Protein AF-0000000072273727 (afdb_homodimer)

Radius of gyration: 25.26 Å; Cα contacts (8 Å, |Δi|>4): 424; chains: 2; bounding box: 51×71×56 Å

pLDDT: mean 84.87, std 13.1, range [37.31, 96.56]

Organism: Rhodospirillum rubrum (strain ATCC 11170 / ATH 1.1.1 / DSM 467 / LMG 4362 / NCIMB 8255 / S1) (NCBI:txid269796)

Solvent-accessible surface area (backbone atoms only — not comparable to full-atom values): 18149 Å² total; per-residue (Å²): 133,56,82,86,65,49,55,68,68,58,47,63,46,29,41,56,40,30,44,51,51,47,45,51,54,44,46,54,41,47,52,28,49,72,69,65,44,61,44,49,43,32,49,59,23,41,53,54,51,45,53,54,41,47,54,50,46,50,50,45,47,59,75,42,40,65,62,52,54,55,44,52,74,36,69,63,18,38,50,32,36,51,50,49,49,51,52,50,52,51,43,30,62,71,43,36,43,74,58,64,71,33,44,46,66,65,57,53,51,52,27,48,33,68,19,34,39,51,58,51,19,50,38,52,68,47,54,44,66,58,47,52,51,53,40,45,75,72,63,49,49,69,94,46,82,63,38,23,29,51,57,28,14,68,69,53,73,54,51,35,57,51,50,50,13,54,48,40,41,74,64,45,70,67,127,134,54,81,84,65,50,54,69,66,56,47,62,46,30,40,57,40,31,44,51,51,48,45,50,55,45,46,55,40,48,52,29,49,72,68,65,45,62,44,50,43,32,49,59,22,40,53,54,50,46,53,53,40,48,54,50,47,51,51,44,46,59,75,43,40,66,62,52,53,56,45,52,74,36,67,64,18,38,51,32,36,51,49,48,51,50,51,50,51,51,43,29,63,71,44,35,43,77,59,62,73,35,46,48,67,64,57,53,51,52,26,47,33,68,20,33,38,49,58,50,20,51,38,51,69,48,53,44,66,59,47,54,49,53,40,45,76,72,63,47,47,69,95,47,83,64,38,24,28,50,57,29,13,66,70,53,73,54,52,34,57,51,51,49,12,55,49,41,41,74,66,44,70,69,127

Structure (mmCIF, N/CA/C/O backbone):
data_AF-0000000072273727-model_v1
#
loop_
_entity.id
_entity.type
_entity.pdbx_description
1 polymer 'DUF4405 domain-containing protein'
#
loop_
_atom_site.group_PDB
_atom_site.id
_atom_site.type_symbol
_atom_site.label_atom_id
_atom_site.label_alt_id
_atom_site.label_comp_id
_atom_site.label_asym_id
_atom_site.label_entity_id
_atom_site.label_seq_id
_atom_site.pdbx_PDB_ins_code
_atom_site.Cartn_x
_atom_site.Cartn_y
_atom_site.Cartn_z
_atom_site.occupancy
_atom_site.B_iso_or_equiv
_atom_site.auth_seq_id
_atom_site.auth_comp_id
_atom_site.auth_asym_id
_atom_site.auth_atom_id
_atom_site.pdbx_PDB_model_num
ATOM 1 N N . MET A 1 1 ? -25.516 -20.469 -12.352 1 37.31 1 MET A N 1
ATOM 2 C CA . MET A 1 1 ? -24.375 -21.344 -12.586 1 37.31 1 MET A CA 1
ATOM 3 C C . MET A 1 1 ? -23.141 -20.844 -11.852 1 37.31 1 MET A C 1
ATOM 5 O O . MET A 1 1 ? -22.641 -19.766 -12.141 1 37.31 1 MET A O 1
ATOM 9 N N . THR A 1 2 ? -22.938 -21.297 -10.719 1 46.69 2 THR A N 1
ATOM 10 C CA . THR A 1 2 ? -21.844 -20.859 -9.867 1 46.69 2 THR A CA 1
ATOM 11 C C . THR A 1 2 ? -20.5 -21.406 -10.375 1 46.69 2 THR A C 1
ATOM 13 O O . THR A 1 2 ? -20.484 -22.344 -11.18 1 46.69 2 THR A O 1
ATOM 16 N N . LEU A 1 3 ? -19.5 -20.656 -10.195 1 54.78 3 LEU A N 1
ATOM 17 C CA . LEU A 1 3 ? -18.156 -21.047 -10.609 1 54.78 3 LEU A CA 1
ATOM 18 C C . LEU A 1 3 ? -17.875 -22.5 -10.242 1 54.78 3 LEU A C 1
ATOM 20 O O . LEU A 1 3 ? -17.094 -23.172 -10.922 1 54.78 3 LEU A O 1
ATOM 24 N N . ARG A 1 4 ? -18.5 -23.078 -9.211 1 54.94 4 ARG A N 1
ATOM 25 C CA . ARG A 1 4 ? -18.375 -24.453 -8.727 1 54.94 4 ARG A CA 1
ATOM 26 C C . ARG A 1 4 ? -19 -25.422 -9.719 1 54.94 4 ARG A C 1
ATOM 28 O O . ARG A 1 4 ? -18.734 -26.625 -9.664 1 54.94 4 ARG A O 1
ATOM 35 N N . ASP A 1 5 ? -19.766 -24.828 -10.461 1 57.66 5 ASP A N 1
ATOM 36 C CA . ASP A 1 5 ? -20.484 -25.703 -11.398 1 57.66 5 ASP A CA 1
ATOM 37 C C . ASP A 1 5 ? -19.688 -25.859 -12.695 1 57.66 5 ASP A C 1
ATOM 39 O O . ASP A 1 5 ? -20.078 -26.641 -13.57 1 57.66 5 ASP A O 1
ATOM 43 N N . LEU A 1 6 ? -18.609 -25.109 -12.703 1 61 6 LEU A N 1
ATOM 44 C CA . LEU A 1 6 ? -17.859 -25.266 -13.945 1 61 6 LEU A CA 1
ATOM 45 C C . LEU A 1 6 ? -17.188 -26.641 -14.008 1 61 6 LEU A C 1
ATOM 47 O O . LEU A 1 6 ? -16.688 -27.141 -13 1 61 6 LEU A O 1
ATOM 51 N N . PRO A 1 7 ? -17.391 -27.328 -15.055 1 66.56 7 PRO A N 1
ATOM 52 C CA . PRO A 1 7 ? -16.719 -28.625 -15.219 1 66.56 7 PRO A CA 1
ATOM 53 C C . PRO A 1 7 ? -15.219 -28.531 -14.938 1 66.56 7 PRO A C 1
ATOM 55 O O . PRO A 1 7 ? -14.594 -27.5 -15.219 1 66.56 7 PRO A O 1
ATOM 58 N N . ARG A 1 8 ? -14.656 -29.453 -14.219 1 64.31 8 ARG A N 1
ATOM 59 C CA . ARG A 1 8 ? -13.281 -29.562 -13.742 1 64.31 8 ARG A CA 1
ATOM 60 C C . ARG A 1 8 ? -12.289 -29.172 -14.828 1 64.31 8 ARG A C 1
ATOM 62 O O . ARG A 1 8 ? -11.297 -28.5 -14.555 1 64.31 8 ARG A O 1
ATOM 69 N N . LEU A 1 9 ? -12.656 -29.562 -16.047 1 63 9 LEU A N 1
ATOM 70 C CA . LEU A 1 9 ? -11.75 -29.312 -17.156 1 63 9 LEU A CA 1
ATOM 71 C C . LEU A 1 9 ? -11.672 -27.812 -17.453 1 63 9 LEU A C 1
ATOM 73 O O . LEU A 1 9 ? -10.594 -27.281 -17.734 1 63 9 LEU A O 1
ATOM 77 N N . VAL A 1 10 ? -12.789 -27.188 -17.359 1 62.78 10 VAL A N 1
ATOM 78 C CA . VAL A 1 10 ? -12.859 -25.75 -17.641 1 62.78 10 VAL A CA 1
ATOM 79 C C . VAL A 1 10 ? -12.117 -24.984 -16.547 1 62.78 10 VAL A C 1
ATOM 81 O O . VAL A 1 10 ? -11.383 -24.031 -16.844 1 62.78 10 VAL A O 1
ATOM 84 N N . ARG A 1 11 ? -12.172 -25.547 -15.484 1 67.19 11 ARG A N 1
ATOM 85 C CA . ARG A 1 11 ? -11.539 -24.875 -14.359 1 67.19 11 ARG A CA 1
ATOM 86 C C . ARG A 1 11 ? -10.016 -24.938 -14.469 1 67.19 11 ARG A C 1
ATOM 88 O O . ARG A 1 11 ? -9.336 -23.922 -14.336 1 67.19 11 ARG A O 1
ATOM 95 N N . ARG A 1 12 ? -9.547 -26.047 -14.805 1 68.75 12 ARG A N 1
ATOM 96 C CA . ARG A 1 12 ? -8.109 -26.25 -14.906 1 68.75 12 ARG A CA 1
ATOM 97 C C . ARG A 1 12 ? -7.523 -25.453 -16.062 1 68.75 12 ARG A C 1
ATOM 99 O O . ARG A 1 12 ? -6.438 -24.875 -15.938 1 68.75 12 ARG A O 1
ATOM 106 N N . ASP A 1 13 ? -8.398 -25.312 -16.984 1 77.38 13 ASP A N 1
ATOM 107 C CA . ASP A 1 13 ? -7.914 -24.656 -18.203 1 77.38 13 ASP A CA 1
ATOM 108 C C . ASP A 1 13 ? -7.914 -23.141 -18.047 1 77.38 13 ASP A C 1
ATOM 110 O O . ASP A 1 13 ? -7.082 -22.453 -18.641 1 77.38 13 ASP A O 1
ATOM 114 N N . LEU A 1 14 ? -8.781 -22.703 -17.156 1 82.31 14 LEU A N 1
ATOM 115 C CA . LEU A 1 14 ? -8.93 -21.25 -17.062 1 82.31 14 LEU A CA 1
ATOM 116 C C . LEU A 1 14 ? -8.039 -20.688 -15.969 1 82.31 14 LEU A C 1
ATOM 118 O O . LEU A 1 14 ? -7.594 -19.531 -16.062 1 82.31 14 LEU A O 1
ATOM 122 N N . LEU A 1 15 ? -7.691 -21.5 -15.055 1 85.56 15 LEU A N 1
ATOM 123 C CA . LEU A 1 15 ? -7.051 -20.969 -13.859 1 85.56 15 LEU A CA 1
ATOM 124 C C . LEU A 1 15 ? -5.625 -20.531 -14.156 1 85.56 15 LEU A C 1
ATOM 126 O O . LEU A 1 15 ? -5.199 -19.453 -13.711 1 85.56 15 LEU A O 1
ATOM 130 N N . THR A 1 16 ? -5.004 -21.234 -15.023 1 83 16 THR A N 1
ATOM 131 C CA . THR A 1 16 ? -3.594 -20.938 -15.258 1 83 16 THR A CA 1
ATOM 132 C C . THR A 1 16 ? -3.443 -19.609 -16.016 1 83 16 THR A C 1
ATOM 134 O O . THR A 1 16 ? -2.746 -18.703 -15.555 1 83 16 THR A O 1
ATOM 137 N N . PRO A 1 17 ? -4.184 -19.438 -17.109 1 85.19 17 PRO A N 1
ATOM 138 C CA . PRO A 1 17 ? -4.016 -18.172 -17.828 1 85.19 17 PRO A CA 1
ATOM 139 C C . PRO A 1 17 ? -4.578 -16.969 -17.062 1 85.19 17 PRO A C 1
ATOM 141 O O . PRO A 1 17 ? -4.012 -15.875 -17.125 1 85.19 17 PRO A O 1
ATOM 144 N N . VAL A 1 18 ? -5.621 -17.141 -16.375 1 88.38 18 VAL A N 1
ATOM 145 C CA . VAL A 1 18 ? -6.223 -16.062 -15.602 1 88.38 18 VAL A CA 1
ATOM 146 C C . VAL A 1 18 ? -5.301 -15.664 -14.445 1 88.38 18 VAL A C 1
ATOM 148 O O . VAL A 1 18 ? -5.094 -14.477 -14.188 1 88.38 18 VAL A O 1
ATOM 151 N N . THR A 1 19 ? -4.711 -16.672 -13.797 1 91.44 19 THR A N 1
ATOM 152 C CA . THR A 1 19 ? -3.758 -16.406 -12.727 1 91.44 19 THR A CA 1
ATOM 153 C C . THR A 1 19 ? -2.543 -15.648 -13.266 1 91.44 19 THR A C 1
ATOM 155 O O . THR A 1 19 ? -2.07 -14.695 -12.641 1 91.44 19 THR A O 1
ATOM 158 N N . ALA A 1 20 ? -2.139 -16.047 -14.445 1 89.56 20 ALA A N 1
ATOM 159 C CA . ALA A 1 20 ? -0.953 -15.43 -15.031 1 89.56 20 ALA A CA 1
ATOM 160 C C . ALA A 1 20 ? -1.202 -13.961 -15.352 1 89.56 20 ALA A C 1
ATOM 162 O O . ALA A 1 20 ? -0.366 -13.102 -15.062 1 89.56 20 ALA A O 1
ATOM 163 N N . ILE A 1 21 ? -2.324 -13.656 -15.906 1 89.81 21 ILE A N 1
ATOM 164 C CA . ILE A 1 21 ? -2.623 -12.281 -16.281 1 89.81 21 ILE A CA 1
ATOM 165 C C . ILE A 1 21 ? -2.805 -11.43 -15.031 1 89.81 21 ILE A C 1
ATOM 167 O O . ILE A 1 21 ? -2.283 -10.312 -14.953 1 89.81 21 ILE A O 1
ATOM 171 N N . LEU A 1 22 ? -3.549 -11.938 -14.109 1 93.5 22 LEU A N 1
ATOM 172 C CA . LEU A 1 22 ? -3.732 -11.188 -12.867 1 93.5 22 LEU A CA 1
ATOM 173 C C . LEU A 1 22 ? -2.395 -10.953 -12.172 1 93.5 22 LEU A C 1
ATOM 175 O O . LEU A 1 22 ? -2.15 -9.875 -11.641 1 93.5 22 LEU A O 1
ATOM 179 N N . PHE A 1 23 ? -1.578 -11.977 -12.25 1 95.06 23 PHE A N 1
ATOM 180 C CA . PHE A 1 23 ? -0.251 -11.812 -11.672 1 95.06 23 PHE A CA 1
ATOM 181 C C . PHE A 1 23 ? 0.506 -10.688 -12.359 1 95.06 23 PHE A C 1
ATOM 183 O O . PHE A 1 23 ? 1.147 -9.867 -11.703 1 95.06 23 PHE A O 1
ATOM 190 N N . LEU A 1 24 ? 0.476 -10.617 -13.656 1 93.69 24 LEU A N 1
ATOM 191 C CA . LEU A 1 24 ? 1.219 -9.602 -14.406 1 93.69 24 LEU A CA 1
ATOM 192 C C . LEU A 1 24 ? 0.732 -8.203 -14.055 1 93.69 24 LEU A C 1
ATOM 194 O O . LEU A 1 24 ? 1.54 -7.297 -13.836 1 93.69 24 LEU A O 1
ATOM 198 N N . VAL A 1 25 ? -0.517 -8.055 -13.945 1 93.06 25 VAL A N 1
ATOM 199 C CA . VAL A 1 25 ? -1.088 -6.754 -13.617 1 93.06 25 VAL A CA 1
ATOM 200 C C . VAL A 1 25 ? -0.689 -6.355 -12.195 1 93.06 25 VAL A C 1
ATOM 202 O O . VAL A 1 25 ? -0.307 -5.207 -11.953 1 93.06 25 VAL A O 1
ATOM 205 N N . ILE A 1 26 ? -0.757 -7.34 -11.289 1 96.19 26 ILE A N 1
ATOM 206 C CA . ILE A 1 26 ? -0.404 -7.078 -9.898 1 96.19 26 ILE A CA 1
ATOM 207 C C . ILE A 1 26 ? 1.093 -6.793 -9.789 1 96.19 26 ILE A C 1
ATOM 209 O O . ILE A 1 26 ? 1.509 -5.906 -9.039 1 96.19 26 ILE A O 1
ATOM 213 N N . ALA A 1 27 ? 1.877 -7.504 -10.547 1 96.38 27 ALA A N 1
ATOM 214 C CA . ALA A 1 27 ? 3.324 -7.309 -10.531 1 96.38 27 ALA A CA 1
ATOM 215 C C . ALA A 1 27 ? 3.693 -5.918 -11.039 1 96.38 27 ALA A C 1
ATOM 217 O O . ALA A 1 27 ? 4.465 -5.199 -10.398 1 96.38 27 ALA A O 1
ATOM 218 N N . ILE A 1 28 ? 3.135 -5.551 -12.117 1 95.31 28 ILE A N 1
ATOM 219 C CA . ILE A 1 28 ? 3.449 -4.258 -12.719 1 95.31 28 ILE A CA 1
ATOM 220 C C . ILE A 1 28 ? 3.01 -3.133 -11.789 1 95.31 28 ILE A C 1
ATOM 222 O O . ILE A 1 28 ? 3.781 -2.213 -11.508 1 95.31 28 ILE A O 1
ATOM 226 N N . SER A 1 29 ? 1.816 -3.242 -11.266 1 94.69 29 SER A N 1
ATOM 227 C CA . SER A 1 29 ? 1.333 -2.195 -10.367 1 94.69 29 SER A CA 1
ATOM 228 C C . SER A 1 29 ? 2.105 -2.193 -9.055 1 94.69 29 SER A C 1
ATOM 230 O O . SER A 1 29 ? 2.377 -1.132 -8.484 1 94.69 29 SER A O 1
ATOM 232 N N . GLY A 1 30 ? 2.484 -3.369 -8.586 1 94.38 30 GLY A N 1
ATOM 233 C CA . GLY A 1 30 ? 3.307 -3.453 -7.387 1 94.38 30 GLY A CA 1
ATOM 234 C C . GLY A 1 30 ? 4.668 -2.807 -7.551 1 94.38 30 GLY A C 1
ATOM 235 O O . GLY A 1 30 ? 5.16 -2.143 -6.641 1 94.38 30 GLY A O 1
ATOM 236 N N . ILE A 1 31 ? 5.281 -3.02 -8.703 1 95.31 31 ILE A N 1
ATOM 237 C CA . ILE A 1 31 ? 6.57 -2.404 -8.992 1 95.31 31 ILE A CA 1
ATOM 238 C C . ILE A 1 31 ? 6.422 -0.884 -9.031 1 95.31 31 ILE A C 1
ATOM 240 O O . ILE A 1 31 ? 7.25 -0.159 -8.477 1 95.31 31 ILE A O 1
ATOM 244 N N . MET A 1 32 ? 5.379 -0.406 -9.625 1 91.56 32 MET A N 1
ATOM 245 C CA . MET A 1 32 ? 5.109 1.027 -9.68 1 91.56 32 MET A CA 1
ATOM 246 C C . MET A 1 32 ? 4.938 1.608 -8.281 1 91.56 32 MET A C 1
ATOM 248 O O . MET A 1 32 ? 5.473 2.676 -7.98 1 91.56 32 MET A O 1
ATOM 252 N N . LEU A 1 33 ? 4.23 0.91 -7.402 1 90.06 33 LEU A N 1
ATOM 253 C CA . LEU A 1 33 ? 3.986 1.388 -6.043 1 90.06 33 LEU A CA 1
ATOM 254 C C . LEU A 1 33 ? 5.262 1.333 -5.211 1 90.06 33 LEU A C 1
ATOM 256 O O . LEU A 1 33 ? 5.508 2.217 -4.387 1 90.06 33 LEU A O 1
ATOM 260 N N . PHE A 1 34 ? 5.98 0.274 -5.465 1 91.81 34 PHE A N 1
ATOM 261 C CA . PHE A 1 34 ? 7.234 0.124 -4.738 1 91.81 34 PHE A CA 1
ATOM 262 C C . PHE A 1 34 ? 8.156 1.312 -4.992 1 91.81 34 PHE A C 1
ATOM 264 O O . PHE A 1 34 ? 8.828 1.794 -4.078 1 91.81 34 PHE A O 1
ATOM 271 N N . TRP A 1 35 ? 8.102 1.757 -6.207 1 90.5 35 TRP A N 1
ATOM 272 C CA . TRP A 1 35 ? 8.938 2.889 -6.586 1 90.5 35 TRP A CA 1
ATOM 273 C C . TRP A 1 35 ? 8.156 4.195 -6.504 1 90.5 35 TRP A C 1
ATOM 275 O O . TRP A 1 35 ? 8.633 5.238 -6.961 1 90.5 35 TRP A O 1
ATOM 285 N N . HIS A 1 36 ? 6.984 4.227 -6.031 1 82.31 36 HIS A N 1
ATOM 286 C CA . HIS A 1 36 ? 6.129 5.391 -5.832 1 82.31 36 HIS A CA 1
ATOM 287 C C . HIS A 1 36 ? 5.836 6.098 -7.152 1 82.31 36 HIS A C 1
ATOM 289 O O . HIS A 1 36 ? 5.816 7.328 -7.211 1 82.31 36 HIS A O 1
ATOM 295 N N . GLN A 1 37 ? 5.691 5.32 -8.172 1 81.25 37 GLN A N 1
ATOM 296 C CA . GLN A 1 37 ? 5.355 5.859 -9.484 1 81.25 37 GLN A CA 1
ATOM 297 C C . GLN A 1 37 ? 3.885 5.617 -9.82 1 81.25 37 GLN A C 1
ATOM 299 O O . GLN A 1 37 ? 3.406 4.484 -9.742 1 81.25 37 GLN A O 1
ATOM 304 N N . GLY A 1 38 ? 3.158 6.684 -10.102 1 79.88 38 GLY A N 1
ATOM 305 C CA . GLY A 1 38 ? 1.776 6.543 -10.531 1 79.88 38 GLY A CA 1
ATOM 306 C C . GLY A 1 38 ? 0.859 6.023 -9.438 1 79.88 38 GLY A C 1
ATOM 307 O O . GLY A 1 38 ? -0.067 5.258 -9.711 1 79.88 38 GLY A O 1
ATOM 308 N N . GLU A 1 39 ? 1.11 6.301 -8.227 1 82.38 39 GLU A N 1
ATOM 309 C CA . GLU A 1 39 ? 0.332 5.809 -7.098 1 82.38 39 GLU A CA 1
ATOM 310 C C . GLU A 1 39 ? -1.149 6.133 -7.262 1 82.38 39 GLU A C 1
ATOM 312 O O . GLU A 1 39 ? -2.008 5.285 -7.012 1 82.38 39 GLU A O 1
ATOM 317 N N . HIS A 1 40 ? -1.412 7.258 -7.723 1 75.44 40 HIS A N 1
ATOM 318 C CA . HIS A 1 40 ? -2.795 7.695 -7.875 1 75.44 40 HIS A CA 1
ATOM 319 C C . HIS A 1 40 ? -3.514 6.883 -8.953 1 75.44 40 HIS A C 1
ATOM 321 O O . HIS A 1 40 ? -4.742 6.781 -8.938 1 75.44 40 HIS A O 1
ATOM 327 N N . LEU A 1 41 ? -2.693 6.281 -9.812 1 79.19 41 LEU A N 1
ATOM 328 C CA . LEU A 1 41 ? -3.268 5.547 -10.938 1 79.19 41 LEU A CA 1
ATOM 329 C C . LEU A 1 41 ? -3.531 4.094 -10.555 1 79.19 41 LEU A C 1
ATOM 331 O O . LEU A 1 41 ? -4.535 3.512 -10.977 1 79.19 41 LEU A O 1
ATOM 335 N N . VAL A 1 42 ? -2.68 3.596 -9.617 1 90.38 42 VAL A N 1
ATOM 336 C CA . VAL A 1 42 ? -2.713 2.139 -9.609 1 90.38 42 VAL A CA 1
ATOM 337 C C . VAL A 1 42 ? -2.975 1.633 -8.195 1 90.38 42 VAL A C 1
ATOM 339 O O . VAL A 1 42 ? -3.312 0.463 -7.996 1 90.38 42 VAL A O 1
ATOM 342 N N . LYS A 1 43 ? -2.867 2.438 -7.211 1 88.69 43 LYS A N 1
ATOM 343 C CA . LYS A 1 43 ? -2.92 1.96 -5.832 1 88.69 43 LYS A CA 1
ATOM 344 C C . LYS A 1 43 ? -4.246 1.264 -5.543 1 88.69 43 LYS A C 1
ATOM 346 O O . LYS A 1 43 ? -4.27 0.112 -5.105 1 88.69 43 LYS A O 1
ATOM 351 N N . ASP A 1 44 ? -5.309 1.948 -5.816 1 87.56 44 ASP A N 1
ATOM 352 C CA . ASP A 1 44 ? -6.621 1.366 -5.539 1 87.56 44 ASP A CA 1
ATOM 353 C C . ASP A 1 44 ? -6.867 0.132 -6.406 1 87.56 44 ASP A C 1
ATOM 355 O O . ASP A 1 44 ? -7.387 -0.876 -5.926 1 87.56 44 ASP A O 1
ATOM 359 N N . ALA A 1 45 ? -6.512 0.255 -7.59 1 90.94 45 ALA A N 1
ATOM 360 C CA . ALA A 1 45 ? -6.664 -0.894 -8.477 1 90.94 45 ALA A CA 1
ATOM 361 C C . ALA A 1 45 ? -5.852 -2.084 -7.98 1 90.94 45 ALA A C 1
ATOM 363 O O . ALA A 1 45 ? -6.324 -3.223 -8.008 1 90.94 45 ALA A O 1
ATOM 364 N N . HIS A 1 46 ? -4.598 -1.857 -7.578 1 94.88 46 HIS A N 1
ATOM 365 C CA . HIS A 1 46 ? -3.742 -2.91 -7.043 1 94.88 46 HIS A CA 1
ATOM 366 C C . HIS A 1 46 ? -4.398 -3.602 -5.852 1 94.88 46 HIS A C 1
ATOM 368 O O . HIS A 1 46 ? -4.371 -4.828 -5.75 1 94.88 46 HIS A O 1
ATOM 374 N N . GLU A 1 47 ? -5.043 -2.834 -5.027 1 93.56 47 GLU A N 1
ATOM 375 C CA . GLU A 1 47 ? -5.68 -3.383 -3.836 1 93.56 47 GLU A CA 1
ATOM 376 C C . GLU A 1 47 ? -6.855 -4.285 -4.203 1 93.56 47 GLU A C 1
ATOM 378 O O . GLU A 1 47 ? -6.945 -5.422 -3.736 1 93.56 47 GLU A O 1
ATOM 383 N N . TRP A 1 48 ? -7.676 -3.811 -5.035 1 93.31 48 TRP A N 1
ATOM 384 C CA . TRP A 1 48 ? -8.867 -4.574 -5.398 1 93.31 48 TRP A CA 1
ATOM 385 C C . TRP A 1 48 ? -8.5 -5.766 -6.277 1 93.31 48 TRP A C 1
ATOM 387 O O . TRP A 1 48 ? -9.008 -6.871 -6.078 1 93.31 48 TRP A O 1
ATOM 397 N N . LEU A 1 49 ? -7.73 -5.551 -7.262 1 94.31 49 LEU A N 1
ATOM 398 C CA . LEU A 1 49 ? -7.293 -6.652 -8.117 1 94.31 49 LEU A CA 1
ATOM 399 C C . LEU A 1 49 ? -6.469 -7.66 -7.32 1 94.31 49 LEU A C 1
ATOM 401 O O . LEU A 1 49 ? -6.52 -8.859 -7.598 1 94.31 49 LEU A O 1
ATOM 405 N N . GLY A 1 50 ? -5.688 -7.172 -6.375 1 96.56 50 GLY A N 1
ATOM 406 C CA . GLY A 1 50 ? -4.984 -8.07 -5.469 1 96.56 50 GLY A CA 1
ATOM 407 C C . GLY A 1 50 ? -5.914 -9.016 -4.727 1 96.56 50 GLY A C 1
ATOM 408 O O . GLY A 1 50 ? -5.609 -10.203 -4.578 1 96.56 50 GLY A O 1
ATOM 409 N N . MET A 1 51 ? -7.051 -8.531 -4.262 1 95.12 51 MET A N 1
ATOM 410 C CA . MET A 1 51 ? -8.039 -9.375 -3.602 1 95.12 51 MET A CA 1
ATOM 411 C C . MET A 1 51 ? -8.562 -10.438 -4.559 1 95.12 51 MET A C 1
ATOM 413 O O . MET A 1 51 ? -8.719 -11.602 -4.176 1 95.12 51 MET A O 1
ATOM 417 N N . GLY A 1 52 ? -8.93 -9.922 -5.734 1 94.81 52 GLY A N 1
ATOM 418 C CA . GLY A 1 52 ? -9.328 -10.891 -6.746 1 94.81 52 GLY A CA 1
ATOM 419 C C . GLY A 1 52 ? -8.266 -11.938 -7.016 1 94.81 52 GLY A C 1
ATOM 420 O O . GLY A 1 52 ? -8.578 -13.125 -7.137 1 94.81 52 GLY A O 1
ATOM 421 N N . PHE A 1 53 ? -6.977 -11.539 -7.141 1 96.19 53 PHE A N 1
ATOM 422 C CA . PHE A 1 53 ? -5.859 -12.445 -7.387 1 96.19 53 PHE A CA 1
ATOM 423 C C . PHE A 1 53 ? -5.742 -13.477 -6.27 1 96.19 53 PHE A C 1
ATOM 425 O O . PHE A 1 53 ? -5.492 -14.648 -6.527 1 96.19 53 PHE A O 1
ATOM 432 N N . ILE A 1 54 ? -5.863 -13.031 -5.031 1 96.25 54 ILE A N 1
ATOM 433 C CA . ILE A 1 54 ? -5.805 -13.953 -3.904 1 96.25 54 ILE A CA 1
ATOM 434 C C . ILE A 1 54 ? -6.855 -15.055 -4.082 1 96.25 54 ILE A C 1
ATOM 436 O O . ILE A 1 54 ? -6.555 -16.234 -3.922 1 96.25 54 ILE A O 1
ATOM 440 N N . GLY A 1 55 ? -8.078 -14.648 -4.398 1 95.62 55 GLY A N 1
ATOM 441 C CA . GLY A 1 55 ? -9.125 -15.633 -4.613 1 95.62 55 GLY A CA 1
ATOM 442 C C . GLY A 1 55 ? -8.797 -16.641 -5.703 1 95.62 55 GLY A C 1
ATOM 443 O O . GLY A 1 55 ? -8.914 -17.844 -5.496 1 95.62 55 GLY A O 1
ATOM 444 N N . VAL A 1 56 ? -8.359 -16.188 -6.82 1 93.5 56 VAL A N 1
ATOM 445 C CA . VAL A 1 56 ? -8.062 -17.016 -7.977 1 93.5 56 VAL A CA 1
ATOM 446 C C . VAL A 1 56 ? -6.848 -17.906 -7.68 1 93.5 56 VAL A C 1
ATOM 448 O O . VAL A 1 56 ? -6.84 -19.094 -8 1 93.5 56 VAL A O 1
ATOM 451 N N . ALA A 1 57 ? -5.844 -17.328 -7.074 1 93.44 57 ALA A N 1
ATOM 452 C CA . ALA A 1 57 ? -4.633 -18.078 -6.762 1 93.44 57 ALA A CA 1
ATOM 453 C C . ALA A 1 57 ? -4.914 -19.172 -5.734 1 93.44 57 ALA A C 1
ATOM 455 O O . ALA A 1 57 ? -4.363 -20.281 -5.816 1 93.44 57 ALA A O 1
ATOM 456 N N . CYS A 1 58 ? -5.738 -18.875 -4.77 1 93.81 58 CYS A N 1
ATOM 457 C CA . CYS A 1 58 ? -6.121 -19.906 -3.803 1 93.81 58 CYS A CA 1
ATOM 458 C C . CYS A 1 58 ? -6.891 -21.031 -4.477 1 93.81 58 CYS A C 1
ATOM 460 O O . CYS A 1 58 ? -6.691 -22.203 -4.152 1 93.81 58 CYS A O 1
ATOM 462 N N . TRP A 1 59 ? -7.793 -20.609 -5.332 1 93.38 59 TRP A N 1
ATOM 463 C CA . TRP A 1 59 ? -8.492 -21.609 -6.125 1 93.38 59 TRP A CA 1
ATOM 464 C C . TRP A 1 59 ? -7.512 -22.438 -6.941 1 93.38 59 TRP A C 1
ATOM 466 O O . TRP A 1 59 ? -7.621 -23.672 -6.992 1 93.38 59 TRP A O 1
ATOM 476 N N . HIS A 1 60 ? -6.574 -21.859 -7.594 1 89.12 60 HIS A N 1
ATOM 477 C CA . HIS A 1 60 ? -5.516 -22.516 -8.352 1 89.12 60 HIS A CA 1
ATOM 478 C C . HIS A 1 60 ? -4.738 -23.484 -7.477 1 89.12 60 HIS A C 1
ATOM 480 O O . HIS A 1 60 ? -4.516 -24.641 -7.867 1 89.12 60 HIS A O 1
ATOM 486 N N . LEU A 1 61 ? -4.355 -23.031 -6.316 1 88.62 61 LEU A N 1
ATOM 487 C CA . LEU A 1 61 ? -3.629 -23.875 -5.363 1 88.62 61 LEU A CA 1
ATOM 488 C C . LEU A 1 61 ? -4.48 -25.047 -4.918 1 88.62 61 LEU A C 1
ATOM 490 O O . LEU A 1 61 ? -3.971 -26.172 -4.762 1 88.62 61 LEU A O 1
ATOM 494 N N . TRP A 1 62 ? -5.746 -24.75 -4.746 1 89.94 62 TRP A N 1
ATOM 495 C CA . TRP A 1 62 ? -6.672 -25.797 -4.332 1 89.94 62 TRP A CA 1
ATOM 496 C C . TRP A 1 62 ? -6.785 -26.875 -5.402 1 89.94 62 TRP A C 1
ATOM 498 O O . TRP A 1 62 ? -6.781 -28.062 -5.094 1 89.94 62 TRP A O 1
ATOM 508 N N . THR A 1 63 ? -6.852 -26.469 -6.609 1 86.69 63 THR A N 1
ATOM 509 C CA . THR A 1 63 ? -6.973 -27.406 -7.73 1 86.69 63 THR A CA 1
ATOM 510 C C . THR A 1 63 ? -5.703 -28.234 -7.875 1 86.69 63 THR A C 1
ATOM 512 O O . THR A 1 63 ? -5.762 -29.391 -8.297 1 86.69 63 THR A O 1
ATOM 515 N N . HIS A 1 64 ? -4.586 -27.688 -7.469 1 83.5 64 HIS A N 1
ATOM 516 C CA . HIS A 1 64 ? -3.316 -28.375 -7.617 1 83.5 64 HIS A CA 1
ATOM 517 C C . HIS A 1 64 ? -2.783 -28.844 -6.266 1 83.5 64 HIS A C 1
ATOM 519 O O . HIS A 1 64 ? -1.575 -29.031 -6.098 1 83.5 64 HIS A O 1
ATOM 525 N N . ARG A 1 65 ? -3.633 -29.062 -5.305 1 87.06 65 ARG A N 1
ATOM 526 C CA . ARG A 1 65 ? -3.236 -29.344 -3.93 1 87.06 65 ARG A CA 1
ATOM 527 C C . ARG A 1 65 ? -2.512 -30.672 -3.83 1 87.06 65 ARG A C 1
ATOM 529 O O . ARG A 1 65 ? -1.604 -30.844 -3.012 1 87.06 65 ARG A O 1
ATOM 536 N N . LYS A 1 66 ? -2.846 -31.609 -4.664 1 85.81 66 LYS A N 1
ATOM 537 C CA . LYS A 1 66 ? -2.209 -32.938 -4.613 1 85.81 66 LYS A CA 1
ATOM 538 C C . LYS A 1 66 ? -0.757 -32.844 -5.074 1 85.81 66 LYS A C 1
ATOM 540 O O . LYS A 1 66 ? 0.126 -33.469 -4.465 1 85.81 66 LYS A O 1
ATOM 545 N N . SER A 1 67 ? -0.611 -32.094 -6.133 1 79.25 67 SER A N 1
ATOM 546 C CA . SER A 1 67 ? 0.749 -31.922 -6.633 1 79.25 67 SER A CA 1
ATOM 547 C C . SER A 1 67 ? 1.614 -31.188 -5.621 1 79.25 67 SER A C 1
ATOM 549 O O . SER A 1 67 ? 2.773 -31.547 -5.402 1 79.25 67 SER A O 1
ATOM 551 N N . VAL A 1 68 ? 1.051 -30.219 -4.977 1 81.19 68 VAL A N 1
ATOM 552 C CA . VAL A 1 68 ? 1.775 -29.438 -3.975 1 81.19 68 VAL A CA 1
ATOM 553 C C . VAL A 1 68 ? 2.1 -30.328 -2.771 1 81.19 68 VAL A C 1
ATOM 555 O O . VAL A 1 68 ? 3.229 -30.328 -2.277 1 81.19 68 VAL A O 1
ATOM 558 N N . ALA A 1 69 ? 1.165 -31.094 -2.338 1 85.31 69 ALA A N 1
ATOM 559 C CA . ALA A 1 69 ? 1.359 -32 -1.209 1 85.31 69 ALA A CA 1
ATOM 560 C C . ALA A 1 69 ? 2.441 -33.031 -1.514 1 85.31 69 ALA A C 1
ATOM 562 O O . ALA A 1 69 ? 3.254 -33.375 -0.647 1 85.31 69 ALA A O 1
ATOM 563 N N . ALA A 1 70 ? 2.443 -33.469 -2.688 1 83.5 70 ALA A N 1
ATOM 564 C CA . ALA A 1 70 ? 3.447 -34.438 -3.111 1 83.5 70 ALA A CA 1
ATOM 565 C C . ALA A 1 70 ? 4.844 -33.844 -3.094 1 83.5 70 ALA A C 1
ATOM 567 O O . ALA A 1 70 ? 5.812 -34.469 -2.689 1 83.5 70 ALA A O 1
ATOM 568 N N . ALA A 1 71 ? 4.922 -32.594 -3.531 1 81.12 71 ALA A N 1
ATOM 569 C CA . ALA A 1 71 ? 6.203 -31.891 -3.523 1 81.12 71 ALA A CA 1
ATOM 570 C C . ALA A 1 71 ? 6.73 -31.734 -2.1 1 81.12 71 ALA A C 1
ATOM 572 O O . ALA A 1 71 ? 7.934 -31.859 -1.858 1 81.12 71 ALA A O 1
ATOM 573 N N . LEU A 1 72 ? 5.855 -31.594 -1.138 1 84.69 72 LEU A N 1
ATOM 574 C CA . LEU A 1 72 ? 6.246 -31.328 0.24 1 84.69 72 LEU A CA 1
ATOM 575 C C . LEU A 1 72 ? 6.703 -32.594 0.942 1 84.69 72 LEU A C 1
ATOM 577 O O . LEU A 1 72 ? 7.281 -32.531 2.029 1 84.69 72 LEU A O 1
ATOM 581 N N . LYS A 1 73 ? 6.465 -33.719 0.332 1 86 73 LYS A N 1
ATOM 582 C CA . LYS A 1 73 ? 6.941 -34.969 0.886 1 86 73 LYS A CA 1
ATOM 583 C C . LYS A 1 73 ? 8.422 -35.188 0.586 1 86 73 LYS A C 1
ATOM 585 O O . LYS A 1 73 ? 9.078 -36 1.22 1 86 73 LYS A O 1
ATOM 590 N N . ARG A 1 74 ? 8.922 -34.406 -0.249 1 86.12 74 ARG A N 1
ATOM 591 C CA . ARG A 1 74 ? 10.336 -34.5 -0.611 1 86.12 74 ARG A CA 1
ATOM 592 C C . ARG A 1 74 ? 11.172 -33.531 0.214 1 86.12 74 ARG A C 1
ATOM 594 O O . ARG A 1 74 ? 10.672 -32.469 0.639 1 86.12 74 ARG A O 1
ATOM 601 N N . PRO A 1 75 ? 12.383 -33.875 0.488 1 85.88 75 PRO A N 1
ATOM 602 C CA . PRO A 1 75 ? 13.195 -33.062 1.399 1 85.88 75 PRO A CA 1
ATOM 603 C C . PRO A 1 75 ? 13.523 -31.688 0.837 1 85.88 75 PRO A C 1
ATOM 605 O O . PRO A 1 75 ? 13.484 -30.688 1.567 1 85.88 75 PRO A O 1
ATOM 608 N N . LEU A 1 76 ? 13.789 -31.625 -0.382 1 81.88 76 LEU A N 1
ATOM 609 C CA . LEU A 1 76 ? 14.211 -30.344 -0.946 1 81.88 76 LEU A CA 1
ATOM 610 C C . LEU A 1 76 ? 13.07 -29.328 -0.892 1 81.88 76 LEU A C 1
ATOM 612 O O . LEU A 1 76 ? 13.242 -28.219 -0.384 1 81.88 76 LEU A O 1
ATOM 616 N N . PRO A 1 77 ? 11.898 -29.719 -1.286 1 82.88 77 PRO A N 1
ATOM 617 C CA . PRO A 1 77 ? 10.766 -28.797 -1.167 1 82.88 77 PRO A CA 1
ATOM 618 C C . PRO A 1 77 ? 10.477 -28.406 0.28 1 82.88 77 PRO A C 1
ATOM 620 O O . PRO A 1 77 ? 10.125 -27.25 0.553 1 82.88 77 PRO A O 1
ATOM 623 N N . ARG A 1 78 ? 10.703 -29.266 1.152 1 84.94 78 ARG A N 1
ATOM 624 C CA . ARG A 1 78 ? 10.492 -28.953 2.562 1 84.94 78 ARG A CA 1
ATOM 625 C C . ARG A 1 78 ? 11.477 -27.891 3.041 1 84.94 78 ARG A C 1
ATOM 627 O O . ARG A 1 78 ? 11.094 -26.969 3.773 1 84.94 78 ARG A O 1
ATOM 634 N N . TRP A 1 79 ? 12.656 -28.078 2.641 1 84.12 79 TRP A N 1
ATOM 635 C CA . TRP A 1 79 ? 13.664 -27.094 3.021 1 84.12 79 TRP A CA 1
ATOM 636 C C . TRP A 1 79 ? 13.375 -25.75 2.363 1 84.12 79 TRP A C 1
ATOM 638 O O . TRP A 1 79 ? 13.617 -24.688 2.961 1 84.12 79 TRP A O 1
ATOM 648 N N . GLY A 1 80 ? 12.945 -25.828 1.132 1 84.94 80 GLY A N 1
ATOM 649 C CA . GLY A 1 80 ? 12.523 -24.594 0.481 1 84.94 80 GLY A CA 1
ATOM 650 C C . GLY A 1 80 ? 11.398 -23.891 1.208 1 84.94 80 GLY A C 1
ATOM 651 O O . GLY A 1 80 ? 11.438 -22.672 1.401 1 84.94 80 GLY A O 1
ATOM 652 N N . PHE A 1 81 ? 10.5 -24.688 1.669 1 85.56 81 PHE A N 1
ATOM 653 C CA . PHE A 1 81 ? 9.367 -24.172 2.426 1 85.56 81 PHE A CA 1
ATOM 654 C C . PHE A 1 81 ? 9.836 -23.547 3.73 1 85.56 81 PHE A C 1
ATOM 656 O O . PHE A 1 81 ? 9.453 -22.406 4.047 1 85.56 81 PHE A O 1
ATOM 663 N N . ALA A 1 82 ? 10.625 -24.203 4.41 1 87.25 82 ALA A N 1
ATOM 664 C CA . ALA A 1 82 ? 11.133 -23.734 5.691 1 87.25 82 ALA A CA 1
ATOM 665 C C . ALA A 1 82 ? 11.992 -22.484 5.516 1 87.25 82 ALA A C 1
ATOM 667 O O . ALA A 1 82 ? 11.875 -21.531 6.289 1 87.25 82 ALA A O 1
ATOM 668 N N . GLY A 1 83 ? 12.828 -22.5 4.566 1 88.25 83 GLY A N 1
ATOM 669 C CA . GLY A 1 83 ? 13.688 -21.359 4.297 1 88.25 83 GLY A CA 1
ATOM 670 C C . GLY A 1 83 ? 12.914 -20.109 3.92 1 88.25 83 GLY A C 1
ATOM 671 O O . GLY A 1 83 ? 13.195 -19.016 4.426 1 88.25 83 GLY A O 1
ATOM 672 N N . ALA A 1 84 ? 11.953 -20.281 3.025 1 88.94 84 ALA A N 1
ATOM 673 C CA . ALA A 1 84 ? 11.125 -19.156 2.621 1 88.94 84 ALA A CA 1
ATOM 674 C C . ALA A 1 84 ? 10.336 -18.609 3.807 1 88.94 84 ALA A C 1
ATOM 676 O O . ALA A 1 84 ? 10.188 -17.391 3.951 1 88.94 84 ALA A O 1
ATOM 677 N N . THR A 1 85 ? 9.844 -19.484 4.645 1 86.62 85 THR A N 1
ATOM 678 C CA . THR A 1 85 ? 9.109 -19.062 5.836 1 86.62 85 THR A CA 1
ATOM 679 C C . THR A 1 85 ? 10.008 -18.266 6.777 1 86.62 85 THR A C 1
ATOM 681 O O . THR A 1 85 ? 9.633 -17.203 7.254 1 86.62 85 THR A O 1
ATOM 684 N N . ALA A 1 86 ? 11.148 -18.828 6.965 1 88 86 ALA A N 1
ATOM 685 C CA . ALA A 1 86 ? 12.109 -18.172 7.844 1 88 86 ALA A CA 1
ATOM 686 C C . ALA A 1 86 ? 12.477 -16.781 7.309 1 88 86 ALA A C 1
ATOM 688 O O . ALA A 1 86 ? 12.5 -15.805 8.062 1 88 86 ALA A O 1
ATOM 689 N N . LEU A 1 87 ? 12.75 -16.734 6.051 1 88.56 87 LEU A N 1
ATOM 690 C CA . LEU A 1 87 ? 13.086 -15.469 5.422 1 88.56 87 LEU A CA 1
ATOM 691 C C . LEU A 1 87 ? 11.945 -14.469 5.566 1 88.56 87 LEU A C 1
ATOM 693 O O . LEU A 1 87 ? 12.172 -13.297 5.871 1 88.56 87 LEU A O 1
ATOM 697 N N . ALA A 1 88 ? 10.75 -14.914 5.367 1 88.81 88 ALA A N 1
ATOM 698 C CA . ALA A 1 88 ? 9.578 -14.055 5.5 1 88.81 88 ALA A CA 1
ATOM 699 C C . ALA A 1 88 ? 9.461 -13.49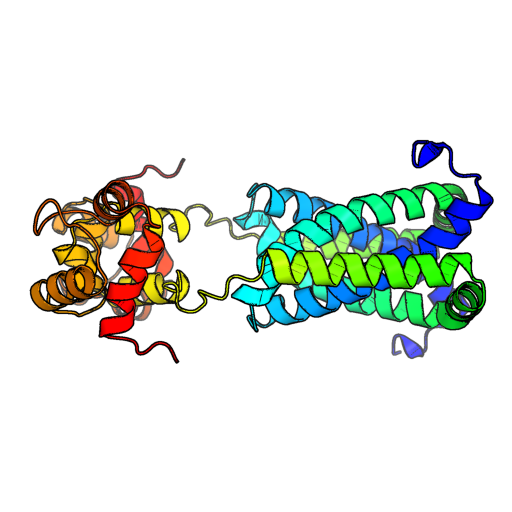2 6.914 1 88.81 88 ALA A C 1
ATOM 701 O O . ALA A 1 88 ? 9.227 -12.297 7.102 1 88.81 88 ALA A O 1
ATOM 702 N N . VAL A 1 89 ? 9.68 -14.305 7.887 1 86.75 89 VAL A N 1
ATOM 703 C CA . VAL A 1 89 ? 9.594 -13.883 9.281 1 86.75 89 VAL A CA 1
ATOM 704 C C . VAL A 1 89 ? 10.68 -12.852 9.586 1 86.75 89 VAL A C 1
ATOM 706 O O . VAL A 1 89 ? 10.406 -11.828 10.211 1 86.75 89 VAL A O 1
ATOM 709 N N . VAL A 1 90 ? 11.836 -13.078 9.102 1 86.75 90 VAL A N 1
ATOM 710 C CA . VAL A 1 90 ? 12.961 -12.18 9.328 1 86.75 90 VAL A CA 1
ATOM 711 C C . VAL A 1 90 ? 12.664 -10.812 8.719 1 86.75 90 VAL A C 1
ATOM 713 O O . VAL A 1 90 ? 12.906 -9.781 9.352 1 86.75 90 VAL A O 1
ATOM 716 N N . VAL A 1 91 ? 12.125 -10.797 7.535 1 86.69 91 VAL A N 1
ATOM 717 C CA . VAL A 1 91 ? 11.844 -9.539 6.848 1 86.69 91 VAL A CA 1
ATOM 718 C C . VAL A 1 91 ? 10.727 -8.789 7.574 1 86.69 91 VAL A C 1
ATOM 720 O O . VAL A 1 91 ? 10.812 -7.574 7.758 1 86.69 91 VAL A O 1
ATOM 723 N N . VAL A 1 92 ? 9.688 -9.484 8.023 1 84.25 92 VAL A N 1
ATOM 724 C CA . VAL A 1 92 ? 8.609 -8.852 8.773 1 84.25 92 VAL A CA 1
ATOM 725 C C . VAL A 1 92 ? 9.164 -8.227 10.055 1 84.25 92 VAL A C 1
ATOM 727 O O . VAL A 1 92 ? 8.875 -7.07 10.367 1 84.25 92 VAL A O 1
ATOM 730 N N . MET A 1 93 ? 10 -9 10.703 1 80.38 93 MET A N 1
ATOM 731 C CA . MET A 1 93 ? 10.555 -8.516 11.961 1 80.38 93 MET A CA 1
ATOM 732 C C . MET A 1 93 ? 11.5 -7.34 11.719 1 80.38 93 MET A C 1
ATOM 734 O O . MET A 1 93 ? 11.531 -6.395 12.508 1 80.38 93 MET A O 1
ATOM 738 N N . ALA A 1 94 ? 12.203 -7.395 10.695 1 81.19 94 ALA A N 1
ATOM 739 C CA . ALA A 1 94 ? 13.195 -6.363 10.398 1 81.19 94 ALA A CA 1
ATOM 740 C C . ALA A 1 94 ? 12.523 -5.066 9.953 1 81.19 94 ALA A C 1
ATOM 742 O O . ALA A 1 94 ? 13.094 -3.984 10.102 1 81.19 94 ALA A O 1
ATOM 743 N N . THR A 1 95 ? 11.344 -5.16 9.445 1 78.94 95 THR A N 1
ATOM 744 C CA . THR A 1 95 ? 10.727 -3.971 8.859 1 78.94 95 THR A CA 1
ATOM 745 C C . THR A 1 95 ? 9.547 -3.498 9.711 1 78.94 95 THR A C 1
ATOM 747 O O . THR A 1 95 ? 9 -2.42 9.469 1 78.94 95 THR A O 1
ATOM 750 N N . ALA A 1 96 ? 9.164 -4.301 10.664 1 71.94 96 ALA A N 1
ATOM 751 C CA . ALA A 1 96 ? 8.055 -3.91 11.531 1 71.94 96 ALA A CA 1
ATOM 752 C C . ALA A 1 96 ? 8.398 -2.646 12.32 1 71.94 96 ALA A C 1
ATOM 754 O O . ALA A 1 96 ? 9.539 -2.469 12.758 1 71.94 96 ALA A O 1
ATOM 755 N N . SER A 1 97 ? 7.734 -1.638 12.078 1 64.75 97 SER A N 1
ATOM 756 C CA . SER A 1 97 ? 7.926 -0.436 12.883 1 64.75 97 SER A CA 1
ATOM 757 C C . SER A 1 97 ? 7.012 -0.436 14.102 1 64.75 97 SER A C 1
ATOM 759 O O . SER A 1 97 ? 5.855 -0.845 14.016 1 64.75 97 SER A O 1
ATOM 761 N N . THR A 1 98 ? 7.543 -0.754 15.156 1 52.22 98 THR A N 1
ATOM 762 C CA . THR A 1 98 ? 6.785 -0.638 16.391 1 52.22 98 THR A CA 1
ATOM 763 C C . THR A 1 98 ? 6.262 0.784 16.578 1 52.22 98 THR A C 1
ATOM 765 O O . THR A 1 98 ? 5.496 1.054 17.5 1 52.22 98 THR A O 1
ATOM 768 N N . ASP A 1 99 ? 6.949 1.586 16.078 1 48.25 99 ASP A N 1
ATOM 769 C CA . ASP A 1 99 ? 6.555 2.965 16.344 1 48.25 99 ASP A CA 1
ATOM 770 C C . ASP A 1 99 ? 5.172 3.262 15.773 1 48.25 99 ASP A C 1
ATOM 772 O O . ASP A 1 99 ? 5.047 3.922 14.734 1 48.25 99 ASP A O 1
ATOM 776 N N . GLY A 1 100 ? 4.375 2.291 15.461 1 46.97 100 GLY A N 1
ATOM 777 C CA . GLY A 1 100 ? 2.971 2.66 15.422 1 46.97 100 GLY A CA 1
ATOM 778 C C . GLY A 1 100 ? 2.65 3.879 16.266 1 46.97 100 GLY A C 1
ATOM 779 O O . GLY A 1 100 ? 1.574 4.465 16.141 1 46.97 100 GLY A O 1
ATOM 780 N N . LYS A 1 101 ? 3.396 3.951 17.359 1 46.47 101 LYS A N 1
ATOM 781 C CA . LYS A 1 101 ? 3.289 5.164 18.172 1 46.47 101 LYS A CA 1
ATOM 782 C C . LYS A 1 101 ? 3.717 6.391 17.375 1 46.47 101 LYS A C 1
ATOM 784 O O . LYS A 1 101 ? 3.787 7.496 17.906 1 46.47 101 LYS A O 1
ATOM 789 N N . GLN A 1 102 ? 4.402 6.145 16.266 1 48.28 102 GLN A N 1
ATOM 790 C CA . GLN A 1 102 ? 4.742 7.297 15.438 1 48.28 102 GLN A CA 1
ATOM 791 C C . GLN A 1 102 ? 3.486 7.965 14.883 1 48.28 102 GLN A C 1
ATOM 793 O O . GLN A 1 102 ? 2.447 7.32 14.734 1 48.28 102 GLN A O 1
ATOM 798 N N . GLY A 1 103 ? 3.502 9.117 14.945 1 53.09 103 GLY A N 1
ATOM 799 C CA . GLY A 1 103 ? 2.43 9.977 14.461 1 53.09 103 GLY A CA 1
ATOM 800 C C . GLY A 1 103 ? 1.821 9.5 13.156 1 53.09 103 GLY A C 1
ATOM 801 O O . GLY A 1 103 ? 2.543 9.203 12.203 1 53.09 103 GLY A O 1
ATOM 802 N N . SER A 1 104 ? 0.722 8.859 13.18 1 67.06 104 SER A N 1
ATOM 803 C CA . SER A 1 104 ? -0.021 8.383 12.023 1 67.06 104 SER A CA 1
ATOM 804 C C . SER A 1 104 ? -0.256 9.508 11.016 1 67.06 104 SER A C 1
ATOM 806 O O . SER A 1 104 ? -0.847 10.531 11.352 1 67.06 104 SER A O 1
ATOM 808 N N . PRO A 1 105 ? 0.46 9.477 9.875 1 75.31 105 PRO A N 1
ATOM 809 C CA . PRO A 1 105 ? 0.145 10.469 8.844 1 75.31 105 PRO A CA 1
ATOM 810 C C . PRO A 1 105 ? -1.357 10.664 8.648 1 75.31 105 PRO A C 1
ATOM 812 O O . PRO A 1 105 ? -1.817 11.789 8.461 1 75.31 105 PRO A O 1
ATOM 815 N N . LYS A 1 106 ? -2.039 9.617 8.836 1 76.56 106 LYS A N 1
ATOM 816 C CA . LYS A 1 106 ? -3.488 9.711 8.695 1 76.56 106 LYS A CA 1
ATOM 817 C C . LYS A 1 106 ? -4.09 10.594 9.789 1 76.56 106 LYS A C 1
ATOM 819 O O . LYS A 1 106 ? -4.965 11.422 9.516 1 76.56 106 LYS A O 1
ATOM 824 N N . ALA A 1 107 ? -3.57 10.359 10.945 1 78.5 107 ALA A N 1
ATOM 825 C CA . ALA A 1 107 ? -4.074 11.148 12.062 1 78.5 107 ALA A CA 1
ATOM 826 C C . ALA A 1 107 ? -3.709 12.625 11.898 1 78.5 107 ALA A C 1
ATOM 828 O O . ALA A 1 107 ? -4.504 13.508 12.234 1 78.5 107 ALA A O 1
ATOM 829 N N . LEU A 1 108 ? -2.541 12.891 11.352 1 85.25 108 LEU A N 1
ATOM 830 C CA . LEU A 1 108 ? -2.104 14.266 11.148 1 85.25 108 LEU A CA 1
ATOM 831 C C . LEU A 1 108 ? -2.932 14.945 10.062 1 85.25 108 LEU A C 1
ATOM 833 O O . LEU A 1 108 ? -3.326 16.109 10.211 1 85.25 108 LEU A O 1
ATOM 837 N N . ILE A 1 109 ? -3.203 14.195 9.031 1 86.75 109 ILE A N 1
ATOM 838 C CA . ILE A 1 109 ? -4.039 14.734 7.961 1 86.75 109 ILE A CA 1
ATOM 839 C C . ILE A 1 109 ? -5.449 14.984 8.484 1 86.75 109 ILE A C 1
ATOM 841 O O . ILE A 1 109 ? -6.066 16 8.156 1 86.75 109 ILE A O 1
ATOM 845 N N . GLY A 1 110 ? -5.945 14.031 9.289 1 86.56 110 GLY A N 1
ATOM 846 C CA . GLY A 1 110 ? -7.23 14.258 9.93 1 86.56 110 GLY A CA 1
ATOM 847 C C . GLY A 1 110 ? -7.27 15.531 10.758 1 86.56 110 GLY A C 1
ATOM 848 O O . GLY A 1 110 ? -8.242 16.281 10.695 1 86.56 110 GLY A O 1
ATOM 849 N N . SER A 1 111 ? -6.188 15.773 11.461 1 88.44 111 SER A N 1
ATOM 850 C CA . SER A 1 111 ? -6.094 17 12.25 1 88.44 111 SER A CA 1
ATOM 851 C C . SER A 1 111 ? -6.074 18.234 11.359 1 88.44 111 SER A C 1
ATOM 853 O O . SER A 1 111 ? -6.652 19.266 11.703 1 88.44 111 SER A O 1
ATOM 855 N N . LEU A 1 112 ? -5.473 18.141 10.242 1 91.81 112 LEU A N 1
ATOM 856 C CA . LEU A 1 112 ? -5.402 19.266 9.312 1 91.81 112 LEU A CA 1
ATOM 857 C C . LEU A 1 112 ? -6.781 19.594 8.75 1 91.81 112 LEU A C 1
ATOM 859 O O . LEU A 1 112 ? -7.133 20.766 8.602 1 91.81 112 LEU A O 1
ATOM 863 N N . MET A 1 113 ? -7.535 18.562 8.508 1 93.31 113 MET A N 1
ATOM 864 C CA . MET A 1 113 ? -8.875 18.734 7.949 1 93.31 113 MET A CA 1
ATOM 865 C C . MET A 1 113 ? -9.797 19.406 8.961 1 93.31 113 MET A C 1
ATOM 867 O O . MET A 1 113 ? -10.758 20.078 8.578 1 93.31 113 MET A O 1
ATOM 871 N N . ALA A 1 114 ? -9.422 19.234 10.25 1 93 114 ALA A N 1
ATOM 872 C CA . ALA A 1 114 ? -10.258 19.766 11.32 1 93 114 ALA A CA 1
ATOM 873 C C . ALA A 1 114 ? -9.727 21.125 11.797 1 93 114 ALA A C 1
ATOM 875 O O . ALA A 1 114 ? -10.359 21.781 12.625 1 93 114 ALA A O 1
ATOM 876 N N . ALA A 1 115 ? -8.633 21.531 11.242 1 93.56 115 ALA A N 1
ATOM 877 C CA . ALA A 1 115 ? -8.047 22.812 11.648 1 93.56 115 ALA A CA 1
ATOM 878 C C . ALA A 1 115 ? -8.68 23.969 10.891 1 93.56 115 ALA A C 1
ATOM 880 O O . ALA A 1 115 ? -9.109 23.812 9.742 1 93.56 115 ALA A O 1
ATOM 881 N N . PRO A 1 116 ? -8.727 25.203 11.516 1 94.38 116 PRO A N 1
ATOM 882 C CA . PRO A 1 116 ? -9.234 26.375 10.812 1 94.38 116 PRO A CA 1
ATOM 883 C C . PRO A 1 116 ? -8.391 26.75 9.594 1 94.38 116 PRO A C 1
ATOM 885 O O . PRO A 1 116 ? -7.176 26.516 9.586 1 94.38 116 PRO A O 1
ATOM 888 N N . LEU A 1 117 ? -8.984 27.359 8.656 1 95.38 117 LEU A N 1
ATOM 889 C CA . LEU A 1 117 ? -8.352 27.688 7.387 1 95.38 117 LEU A CA 1
ATOM 890 C C . LEU A 1 117 ? -7.082 28.5 7.605 1 95.38 117 LEU A C 1
ATOM 892 O O . LEU A 1 117 ? -6.07 28.281 6.93 1 95.38 117 LEU A O 1
ATOM 896 N N . PRO A 1 118 ? -7.027 29.469 8.578 1 93.88 118 PRO A N 1
ATOM 897 C CA . PRO A 1 118 ? -5.793 30.234 8.758 1 93.88 118 PRO A CA 1
ATOM 898 C C . PRO A 1 118 ? -4.617 29.359 9.203 1 93.88 118 PRO A C 1
ATOM 900 O O . PRO A 1 118 ? -3.477 29.609 8.797 1 93.88 118 PRO A O 1
ATOM 903 N N . VAL A 1 119 ? -4.949 28.375 9.992 1 93.75 119 VAL A N 1
ATOM 904 C CA . VAL A 1 119 ? -3.902 27.453 10.422 1 93.75 119 VAL A CA 1
ATOM 905 C C . VAL A 1 119 ? -3.402 26.641 9.234 1 93.75 119 VAL A C 1
ATOM 907 O O . VAL A 1 119 ? -2.195 26.469 9.055 1 93.75 119 VAL A O 1
ATOM 910 N N . VAL A 1 120 ? -4.32 26.141 8.438 1 94.69 120 VAL A N 1
ATOM 911 C CA . VAL A 1 120 ? -3.969 25.391 7.246 1 94.69 120 VAL A CA 1
ATOM 912 C C . VAL A 1 120 ? -3.1 26.234 6.328 1 94.69 120 VAL A C 1
ATOM 914 O O . VAL A 1 120 ? -2.102 25.766 5.781 1 94.69 120 VAL A O 1
ATOM 917 N N . ALA A 1 121 ? -3.457 27.453 6.18 1 93.38 121 ALA A N 1
ATOM 918 C CA . ALA A 1 121 ? -2.682 28.375 5.348 1 93.38 121 ALA A CA 1
ATOM 919 C C . ALA A 1 121 ? -1.255 28.516 5.871 1 93.38 121 ALA A C 1
ATOM 921 O O . ALA A 1 121 ? -0.3 28.531 5.094 1 93.38 121 ALA A O 1
ATOM 922 N N . GLN A 1 122 ? -1.123 28.625 7.172 1 91.56 122 GLN A N 1
ATOM 923 C CA . GLN A 1 122 ? 0.195 28.781 7.781 1 91.56 122 GLN A CA 1
ATOM 924 C C . GLN A 1 122 ? 1.056 27.531 7.531 1 91.56 122 GLN A C 1
ATOM 926 O O . GLN A 1 122 ? 2.264 27.656 7.316 1 91.56 122 GLN A O 1
ATOM 931 N N . VAL A 1 123 ? 0.396 26.406 7.566 1 91.31 123 VAL A N 1
ATOM 932 C CA . VAL A 1 123 ? 1.115 25.156 7.367 1 91.31 123 VAL A CA 1
ATOM 933 C C . VAL A 1 123 ? 1.74 25.125 5.977 1 91.31 123 VAL A C 1
ATOM 935 O O . VAL A 1 123 ? 2.891 24.719 5.809 1 91.31 123 VAL A O 1
ATOM 938 N N . VAL A 1 124 ? 0.977 25.594 5.016 1 89.19 124 VAL A N 1
ATOM 939 C CA . VAL A 1 124 ? 1.479 25.484 3.646 1 89.19 124 VAL A CA 1
ATOM 940 C C . VAL A 1 124 ? 2.279 26.734 3.293 1 89.19 124 VAL A C 1
ATOM 942 O O . VAL A 1 124 ? 2.887 26.812 2.223 1 89.19 124 VAL A O 1
ATOM 945 N N . GLY A 1 125 ? 2.291 27.734 4.16 1 89.5 125 GLY A N 1
ATOM 946 C CA . GLY A 1 125 ? 3.043 28.953 3.922 1 89.5 125 GLY A CA 1
ATOM 947 C C . GLY A 1 125 ? 2.309 29.938 3.035 1 89.5 125 GLY A C 1
ATOM 948 O O . GLY A 1 125 ? 2.932 30.672 2.264 1 89.5 125 GLY A O 1
ATOM 949 N N . ALA A 1 126 ? 1.013 29.953 3.082 1 90.31 126 ALA A N 1
ATOM 950 C CA . ALA A 1 126 ? 0.201 30.859 2.279 1 90.31 126 ALA A CA 1
ATOM 951 C C . ALA A 1 126 ? -0.462 31.922 3.152 1 90.31 126 ALA A C 1
ATOM 953 O O . ALA A 1 126 ? -0.497 31.781 4.379 1 90.31 126 ALA A O 1
ATOM 954 N N . ASP A 1 127 ? -0.923 32.938 2.467 1 94 127 ASP A N 1
ATOM 955 C CA . ASP A 1 127 ? -1.756 33.938 3.127 1 94 127 ASP A CA 1
ATOM 956 C C . ASP A 1 127 ? -3.186 33.438 3.307 1 94 127 ASP A C 1
ATOM 958 O O . ASP A 1 127 ? -3.795 32.938 2.361 1 94 127 ASP A O 1
ATOM 962 N N . PRO A 1 128 ? -3.658 33.625 4.488 1 94.31 128 PRO A N 1
ATOM 963 C CA . PRO A 1 128 ? -5.008 33.094 4.738 1 94.31 128 PRO A CA 1
ATOM 964 C C . PRO A 1 128 ? -6.051 33.719 3.803 1 94.31 128 PRO A C 1
ATOM 966 O O . PRO A 1 128 ? -6.957 33.031 3.342 1 94.31 128 PRO A O 1
ATOM 969 N N . GLN A 1 129 ? -5.922 34.969 3.541 1 95.5 129 GLN A N 1
ATOM 970 C CA . GLN A 1 129 ? -6.91 35.625 2.693 1 95.5 129 GLN A CA 1
ATOM 971 C C . GLN A 1 129 ? -6.805 35.156 1.249 1 95.5 129 GLN A C 1
ATOM 973 O O . GLN A 1 129 ? -7.816 35.031 0.551 1 95.5 129 GLN A O 1
ATOM 978 N N . VAL A 1 130 ? -5.633 34.938 0.84 1 94.69 130 VAL A N 1
ATOM 979 C CA . VAL A 1 130 ? -5.422 34.406 -0.503 1 94.69 130 VAL A CA 1
ATOM 980 C C . VAL A 1 130 ? -6.062 33.031 -0.624 1 94.69 130 VAL A C 1
ATOM 982 O O . VAL A 1 130 ? -6.656 32.688 -1.651 1 94.69 130 VAL A O 1
ATOM 985 N N . LEU A 1 131 ? -5.922 32.219 0.385 1 95.31 131 LEU A N 1
ATOM 986 C CA . LEU A 1 131 ? -6.531 30.891 0.391 1 95.31 131 LEU A CA 1
ATOM 987 C C . LEU A 1 131 ? -8.047 31 0.314 1 95.31 131 LEU A C 1
ATOM 989 O O . LEU A 1 131 ? -8.688 30.281 -0.471 1 95.31 131 LEU A O 1
ATOM 993 N N . VAL A 1 132 ? -8.633 31.875 1.091 1 96 132 VAL A N 1
ATOM 994 C CA . VAL A 1 132 ? -10.078 32.062 1.087 1 96 132 VAL A CA 1
ATOM 995 C C . VAL A 1 132 ? -10.547 32.469 -0.314 1 96 132 VAL A C 1
ATOM 997 O O . VAL A 1 132 ? -11.5 31.891 -0.84 1 96 132 VAL A O 1
ATOM 1000 N N . ASN A 1 133 ? -9.867 33.375 -0.926 1 95.81 133 ASN A N 1
ATOM 1001 C CA . ASN A 1 133 ? -10.211 33.844 -2.262 1 95.81 133 ASN A CA 1
ATOM 1002 C C . ASN A 1 133 ? -10.125 32.719 -3.295 1 95.81 133 ASN A C 1
ATOM 1004 O O . ASN A 1 133 ? -10.977 32.594 -4.172 1 95.81 133 ASN A O 1
ATOM 1008 N N . ALA A 1 134 ? -9.117 32 -3.182 1 94.25 134 ALA A N 1
ATOM 1009 C CA . ALA A 1 134 ? -8.906 30.906 -4.117 1 94.25 134 ALA A CA 1
ATOM 1010 C C . ALA A 1 134 ? -10.039 29.875 -4.016 1 94.25 134 ALA A C 1
ATOM 1012 O O . ALA A 1 134 ? -10.516 29.359 -5.035 1 94.25 134 ALA A O 1
ATOM 1013 N N . LEU A 1 135 ? -10.414 29.562 -2.844 1 95.44 135 LEU A N 1
ATOM 1014 C CA . LEU A 1 135 ? -11.492 28.609 -2.631 1 95.44 135 LEU A CA 1
ATOM 1015 C C . LEU A 1 135 ? -12.805 29.125 -3.203 1 95.44 135 LEU A C 1
ATOM 1017 O O . LEU A 1 135 ? -13.523 28.406 -3.898 1 95.44 135 LEU A O 1
ATOM 1021 N N . GLU A 1 136 ? -13.047 30.359 -2.938 1 95.62 136 GLU A N 1
ATOM 1022 C CA . GLU A 1 136 ? -14.273 30.969 -3.451 1 95.62 136 GLU A CA 1
ATOM 1023 C C . GLU A 1 136 ? -14.266 31.031 -4.977 1 95.62 136 GLU A C 1
ATOM 1025 O O . GLU A 1 136 ? -15.297 30.797 -5.617 1 95.62 136 GLU A O 1
ATOM 1030 N N . ALA A 1 137 ? -13.195 31.312 -5.516 1 94.19 137 ALA A N 1
ATOM 1031 C CA . ALA A 1 137 ? -13.047 31.375 -6.969 1 94.19 137 ALA A CA 1
ATOM 1032 C C . ALA A 1 137 ? -13.336 30.031 -7.609 1 94.19 137 ALA A C 1
ATOM 1034 O O . ALA A 1 137 ? -13.766 29.953 -8.766 1 94.19 137 ALA A O 1
ATOM 1035 N N . ARG A 1 138 ? -13.141 29.016 -6.824 1 92.81 138 ARG A N 1
ATOM 1036 C CA . ARG A 1 138 ? -13.344 27.672 -7.332 1 92.81 138 ARG A CA 1
ATOM 1037 C C . ARG A 1 138 ? -14.742 27.156 -7.004 1 92.81 138 ARG A C 1
ATOM 1039 O O . ARG A 1 138 ? -15.062 26 -7.246 1 92.81 138 ARG A O 1
ATOM 1046 N N . GLY A 1 139 ? -15.438 28 -6.238 1 94.31 139 GLY A N 1
ATOM 1047 C CA . GLY A 1 139 ? -16.844 27.688 -6.043 1 94.31 139 GLY A CA 1
ATOM 1048 C C . GLY A 1 139 ? -17.141 27.078 -4.684 1 94.31 139 GLY A C 1
ATOM 1049 O O . GLY A 1 139 ? -18.25 26.609 -4.438 1 94.31 139 GLY A O 1
ATOM 1050 N N . TRP A 1 140 ? -16.172 26.984 -3.918 1 95.25 140 TRP A N 1
ATOM 1051 C CA . TRP A 1 140 ? -16.422 26.484 -2.574 1 95.25 140 TRP A CA 1
ATOM 1052 C C . TRP A 1 140 ? -17.172 27.5 -1.733 1 95.25 140 TRP A C 1
ATOM 1054 O O . TRP A 1 140 ? -16.938 28.703 -1.842 1 95.25 140 TRP A O 1
ATOM 1064 N N . ARG A 1 141 ? -18.078 27.078 -0.885 1 95.5 141 ARG A N 1
ATOM 1065 C CA . ARG A 1 141 ? -18.828 27.922 0.043 1 95.5 141 ARG A CA 1
ATOM 1066 C C . ARG A 1 141 ? -18.203 27.906 1.433 1 95.5 141 ARG A C 1
ATOM 1068 O O . ARG A 1 141 ? -18.047 26.828 2.033 1 95.5 141 ARG A O 1
ATOM 1075 N N . LEU A 1 142 ? -17.828 29.016 1.884 1 96.31 142 LEU A N 1
ATOM 1076 C CA . LEU A 1 142 ? -17.219 29.156 3.199 1 96.31 142 LEU A CA 1
ATOM 1077 C C . LEU A 1 142 ? -18.188 29.766 4.199 1 96.31 142 LEU A C 1
ATOM 1079 O O . LEU A 1 142 ? -18.656 30.891 4.012 1 96.31 142 LEU A O 1
ATOM 1083 N N . PRO A 1 143 ? -18.562 29.094 5.277 1 94.94 143 PRO A N 1
ATOM 1084 C CA . PRO A 1 143 ? -19.438 29.672 6.297 1 94.94 143 PRO A CA 1
ATOM 1085 C C . PRO A 1 143 ? -18.781 30.828 7.043 1 94.94 143 PRO A C 1
ATOM 1087 O O . PRO A 1 143 ? -19.484 31.719 7.543 1 94.94 143 PRO A O 1
ATOM 1090 N N . SER A 1 144 ? -17.438 30.766 7.227 1 94.25 144 SER A N 1
ATOM 1091 C CA . SER A 1 144 ? -16.641 31.812 7.852 1 94.25 144 SER A CA 1
ATOM 1092 C C . SER A 1 144 ? -15.188 31.719 7.422 1 94.25 144 SER A C 1
ATOM 1094 O O . SER A 1 144 ? -14.773 30.75 6.801 1 94.25 144 SER A O 1
ATOM 1096 N N . SER A 1 145 ? -14.406 32.75 7.82 1 93.5 145 SER A N 1
ATOM 1097 C CA . SER A 1 145 ? -12.984 32.75 7.512 1 93.5 145 SER A CA 1
ATOM 1098 C C . SER A 1 145 ? -12.227 31.75 8.398 1 93.5 145 SER A C 1
ATOM 1100 O O . SER A 1 145 ? -11.07 31.422 8.125 1 93.5 145 SER A O 1
ATOM 1102 N N . GLN A 1 146 ? -12.93 31.266 9.398 1 93.94 146 GLN A N 1
ATOM 1103 C CA . GLN A 1 146 ? -12.336 30.312 10.328 1 93.94 146 GLN A CA 1
ATOM 1104 C C . GLN A 1 146 ? -12.812 28.891 10.039 1 93.94 146 GLN A C 1
ATOM 1106 O O . GLN A 1 146 ? -12.547 27.969 10.82 1 93.94 146 GLN A O 1
ATOM 1111 N N . ALA A 1 147 ? -13.469 28.719 8.945 1 95.5 147 ALA A N 1
ATOM 1112 C CA . ALA A 1 147 ? -14.047 27.422 8.625 1 95.5 147 ALA A CA 1
ATOM 1113 C C . ALA A 1 147 ? -12.961 26.359 8.438 1 95.5 147 ALA A C 1
ATOM 1115 O O . ALA A 1 147 ? -11.812 26.703 8.148 1 95.5 147 ALA A O 1
ATOM 1116 N N . THR A 1 148 ? -13.359 25.125 8.641 1 96.25 148 THR A N 1
ATOM 1117 C CA . THR A 1 148 ? -12.445 24.016 8.438 1 96.25 148 THR A CA 1
ATOM 1118 C C . THR A 1 148 ? -12.688 23.359 7.074 1 96.25 148 THR A C 1
ATOM 1120 O O . THR A 1 148 ? -13.734 23.578 6.453 1 96.25 148 THR A O 1
ATOM 1123 N N . ALA A 1 149 ? -11.695 22.594 6.68 1 95.38 149 ALA A N 1
ATOM 1124 C CA . ALA A 1 149 ? -11.867 21.875 5.426 1 95.38 149 ALA A CA 1
ATOM 1125 C C . ALA A 1 149 ? -13.07 20.922 5.504 1 95.38 149 ALA A C 1
ATOM 1127 O O . ALA A 1 149 ? -13.781 20.75 4.516 1 95.38 149 ALA A O 1
ATOM 1128 N N . LEU A 1 150 ? -13.297 20.344 6.68 1 94.5 150 LEU A N 1
ATOM 1129 C CA . LEU A 1 150 ? -14.43 19.438 6.891 1 94.5 150 LEU A CA 1
ATOM 1130 C C . LEU A 1 150 ? -15.75 20.172 6.68 1 94.5 150 LEU A C 1
ATOM 1132 O O . LEU A 1 150 ? -16.625 19.703 5.957 1 94.5 150 LEU A O 1
ATOM 1136 N N . GLU A 1 151 ? -15.875 21.328 7.223 1 95.25 151 GLU A N 1
ATOM 1137 C CA . GLU A 1 151 ? -17.094 22.125 7.125 1 95.25 151 GLU A CA 1
ATOM 1138 C C . GLU A 1 151 ? -17.328 22.594 5.691 1 95.25 151 GLU A C 1
ATOM 1140 O O . GLU A 1 151 ? -18.453 22.547 5.199 1 95.25 151 GLU A O 1
ATOM 1145 N N . ILE A 1 152 ? -16.312 23.016 5.09 1 95.5 152 ILE A N 1
ATOM 1146 C CA . ILE A 1 152 ? -16.391 23.531 3.73 1 95.5 152 ILE A CA 1
ATOM 1147 C C . ILE A 1 152 ? -16.828 22.422 2.779 1 95.5 152 ILE A C 1
ATOM 1149 O O . ILE A 1 152 ? -17.719 22.625 1.948 1 95.5 152 ILE A O 1
ATOM 1153 N N . ALA A 1 153 ? -16.188 21.344 2.883 1 93 153 ALA A N 1
ATOM 1154 C CA . ALA A 1 153 ? -16.516 20.203 2.033 1 93 153 ALA A CA 1
ATOM 1155 C C . ALA A 1 153 ? -17.969 19.781 2.234 1 93 153 ALA A C 1
ATOM 1157 O O . ALA A 1 153 ? -18.672 19.469 1.269 1 93 153 ALA A O 1
ATOM 1158 N N . SER A 1 154 ? -18.391 19.766 3.482 1 92.44 154 SER A N 1
ATOM 1159 C CA . SER A 1 154 ? -19.766 19.375 3.795 1 92.44 154 SER A CA 1
ATOM 1160 C C . SER A 1 154 ? -20.766 20.344 3.182 1 92.44 154 SER A C 1
ATOM 1162 O O . SER A 1 154 ? -21.812 19.922 2.682 1 92.44 154 SER A O 1
ATOM 1164 N N . LEU A 1 155 ? -20.453 21.578 3.225 1 92.56 155 LEU A N 1
ATOM 1165 C CA . LEU A 1 155 ? -21.344 22.609 2.723 1 92.56 155 LEU A CA 1
ATOM 1166 C C . LEU A 1 155 ? -21.344 22.641 1.198 1 92.56 155 LEU A C 1
ATOM 1168 O O . LEU A 1 155 ? -22.375 22.906 0.58 1 92.56 155 LEU A O 1
ATOM 1172 N N . SER A 1 156 ? -20.312 22.344 0.556 1 91.56 156 SER A N 1
ATOM 1173 C CA . SER A 1 156 ? -20.141 22.5 -0.884 1 91.56 156 SER A CA 1
ATOM 1174 C C . SER A 1 156 ? -20.312 21.172 -1.616 1 91.56 156 SER A C 1
ATOM 1176 O O . SER A 1 156 ? -20.391 21.141 -2.846 1 91.56 156 SER A O 1
ATOM 1178 N N . GLY A 1 157 ? -20.312 20.078 -0.903 1 86.94 157 GLY A N 1
ATOM 1179 C CA . GLY A 1 157 ? -20.453 18.766 -1.526 1 86.94 157 GLY A CA 1
ATOM 1180 C C . GLY A 1 157 ? -19.156 18.25 -2.117 1 86.94 157 GLY A C 1
ATOM 1181 O O . GLY A 1 157 ? -19.156 17.609 -3.166 1 86.94 157 GLY A O 1
ATOM 1182 N N . GLY A 1 158 ? -18.094 18.516 -1.521 1 86.56 158 GLY A N 1
ATOM 1183 C CA . GLY A 1 158 ? -16.812 18.047 -1.999 1 86.56 158 GLY A CA 1
ATOM 1184 C C . GLY A 1 158 ? -16 17.328 -0.939 1 86.56 158 GLY A C 1
ATOM 1185 O O . GLY A 1 158 ? -16.531 16.953 0.11 1 86.56 158 GLY A O 1
ATOM 1186 N N . SER A 1 159 ? -14.742 17.062 -1.299 1 88.25 159 SER A N 1
ATOM 1187 C CA . SER A 1 159 ? -13.828 16.375 -0.401 1 88.25 159 SER A CA 1
ATOM 1188 C C . SER A 1 159 ? -12.992 17.359 0.407 1 88.25 159 SER A C 1
ATOM 1190 O O . SER A 1 159 ? -12.5 18.359 -0.134 1 88.25 159 SER A O 1
ATOM 1192 N N . PRO A 1 160 ? -12.883 17 1.656 1 91.62 160 PRO A N 1
ATOM 1193 C CA . PRO A 1 160 ? -11.992 17.859 2.443 1 91.62 160 PRO A CA 1
ATOM 1194 C C . PRO A 1 160 ? -10.57 17.906 1.893 1 91.62 160 PRO A C 1
ATOM 1196 O O . PRO A 1 160 ? -9.906 18.938 1.962 1 91.62 160 PRO A O 1
ATOM 1199 N N . MET A 1 161 ? -10.164 16.75 1.361 1 89.12 161 MET A N 1
ATOM 1200 C CA . MET A 1 161 ? -8.82 16.703 0.798 1 89.12 161 MET A CA 1
ATOM 1201 C C . MET A 1 161 ? -8.695 17.656 -0.385 1 89.12 161 MET A C 1
ATOM 1203 O O . MET A 1 161 ? -7.633 18.25 -0.6 1 89.12 161 MET A O 1
ATOM 1207 N N . ALA A 1 162 ? -9.734 17.797 -1.107 1 87.62 162 ALA A N 1
ATOM 1208 C CA . ALA A 1 162 ? -9.711 18.75 -2.225 1 87.62 162 ALA A CA 1
ATOM 1209 C C . ALA A 1 162 ? -9.516 20.172 -1.732 1 87.62 162 ALA A C 1
ATOM 1211 O O . ALA A 1 162 ? -8.844 20.984 -2.389 1 87.62 162 ALA A O 1
ATOM 1212 N N . VAL A 1 163 ? -10.086 20.484 -0.635 1 91.44 163 VAL A N 1
ATOM 1213 C CA . VAL A 1 163 ? -9.906 21.797 -0.026 1 91.44 163 VAL A CA 1
ATOM 1214 C C . VAL A 1 163 ? -8.445 22 0.35 1 91.44 163 VAL A C 1
ATOM 1216 O O . VAL A 1 163 ? -7.852 23.047 0.04 1 91.44 163 VAL A O 1
ATOM 1219 N N . LEU A 1 164 ? -7.871 20.984 0.994 1 92 164 LEU A N 1
ATOM 1220 C CA . LEU A 1 164 ? -6.465 21.062 1.375 1 92 164 LEU A CA 1
ATOM 1221 C C . LEU A 1 164 ? -5.57 21.156 0.142 1 92 164 LEU A C 1
ATOM 1223 O O . LEU A 1 164 ? -4.527 21.812 0.176 1 92 164 LEU A O 1
ATOM 1227 N N . ALA A 1 165 ? -6.035 20.562 -0.925 1 88.38 165 ALA A N 1
ATOM 1228 C CA . ALA A 1 165 ? -5.266 20.594 -2.166 1 88.38 165 ALA A CA 1
ATOM 1229 C C . ALA A 1 165 ? -5.18 22 -2.732 1 88.38 165 ALA A C 1
ATOM 1231 O O . ALA A 1 165 ? -4.164 22.391 -3.322 1 88.38 165 ALA A O 1
ATOM 1232 N N . VAL A 1 166 ? -6.188 22.688 -2.604 1 88.56 166 VAL A N 1
ATOM 1233 C CA . VAL A 1 166 ? -6.16 24.078 -3.047 1 88.56 166 VAL A CA 1
ATOM 1234 C C . VAL A 1 166 ? -5.09 24.859 -2.273 1 88.56 166 VAL A C 1
ATOM 1236 O O . VAL A 1 166 ? -4.316 25.609 -2.861 1 88.56 166 VAL A O 1
ATOM 1239 N N . ALA A 1 167 ? -5.07 24.641 -0.961 1 89.88 167 ALA A N 1
ATOM 1240 C CA . ALA A 1 167 ? -4.078 25.312 -0.124 1 89.88 167 ALA A CA 1
ATOM 1241 C C . ALA A 1 167 ? -2.66 24.938 -0.552 1 89.88 167 ALA A C 1
ATOM 1243 O O . ALA A 1 167 ? -1.796 25.797 -0.69 1 89.88 167 ALA A O 1
ATOM 1244 N N . GLN A 1 168 ? -2.469 23.672 -0.718 1 87.25 168 GLN A N 1
ATOM 1245 C CA . GLN A 1 168 ? -1.156 23.172 -1.113 1 87.25 168 GLN A CA 1
ATOM 1246 C C . GLN A 1 168 ? -0.751 23.703 -2.48 1 87.25 168 GLN A C 1
ATOM 1248 O O . GLN A 1 168 ? 0.425 24 -2.719 1 87.25 168 GLN A O 1
ATOM 1253 N N . GLY A 1 169 ? -1.67 23.781 -3.355 1 84.94 169 GLY A N 1
ATOM 1254 C CA . GLY A 1 169 ? -1.421 24.25 -4.711 1 84.94 169 GLY A CA 1
ATOM 1255 C C . GLY A 1 169 ? -1.002 25.703 -4.77 1 84.94 169 GLY A C 1
ATOM 1256 O O . GLY A 1 169 ? -0.404 26.141 -5.754 1 84.94 169 GLY A O 1
ATOM 1257 N N . LEU A 1 170 ? -1.344 26.5 -3.793 1 85.31 170 LEU A N 1
ATOM 1258 C CA . LEU A 1 170 ? -0.999 27.906 -3.754 1 85.31 170 LEU A CA 1
ATOM 1259 C C . LEU A 1 170 ? 0.511 28.094 -3.652 1 85.31 170 LEU A C 1
ATOM 1261 O O . LEU A 1 170 ? 1.041 29.125 -4.07 1 85.31 170 LEU A O 1
ATOM 1265 N N . VAL A 1 171 ? 1.151 27.109 -3.018 1 79.19 171 VAL A N 1
ATOM 1266 C CA . VAL A 1 171 ? 2.572 27.312 -2.754 1 79.19 171 VAL A CA 1
ATOM 1267 C C . VAL A 1 171 ? 3.391 26.281 -3.539 1 79.19 171 VAL A C 1
ATOM 1269 O O . VAL A 1 171 ? 4.57 26.516 -3.82 1 79.19 171 VAL A O 1
ATOM 1272 N N . GLN A 1 172 ? 2.85 25.078 -3.646 1 66.94 172 GLN A N 1
ATOM 1273 C CA . GLN A 1 172 ? 3.561 24.078 -4.438 1 66.94 172 GLN A CA 1
ATOM 1274 C C . GLN A 1 172 ? 2.852 23.828 -5.766 1 66.94 172 GLN A C 1
ATOM 1276 O O . GLN A 1 172 ? 1.758 23.266 -5.789 1 66.94 172 GLN A O 1
ATOM 1281 N N . PRO A 1 173 ? 3.303 24.516 -6.781 1 51.78 173 PRO A N 1
ATOM 1282 C CA . PRO A 1 173 ? 2.596 24.25 -8.039 1 51.78 173 PRO A CA 1
ATOM 1283 C C . PRO A 1 173 ? 2.482 22.766 -8.352 1 51.78 173 PRO A C 1
ATOM 1285 O O . PRO A 1 173 ? 3.371 21.984 -8 1 51.78 173 PRO A O 1
ATOM 1288 N N . THR A 1 174 ? 1.36 22.25 -8.391 1 45.91 174 THR A N 1
ATOM 1289 C CA . THR A 1 174 ? 1.157 20.875 -8.844 1 45.91 174 THR A CA 1
ATOM 1290 C C . THR A 1 174 ? 1.966 20.609 -10.109 1 45.91 174 THR A C 1
ATOM 1292 O O . THR A 1 174 ? 1.921 21.391 -11.062 1 45.91 174 THR A O 1
ATOM 1295 N N . PRO A 1 175 ? 2.883 19.766 -9.977 1 40.72 175 PRO A N 1
ATOM 1296 C CA . PRO A 1 175 ? 3.598 19.609 -11.242 1 40.72 175 PRO A CA 1
ATOM 1297 C C . PRO A 1 175 ? 2.658 19.391 -12.43 1 40.72 175 PRO A C 1
ATOM 1299 O O . PRO A 1 175 ? 1.549 18.891 -12.25 1 40.72 175 PRO A O 1
ATOM 1302 N N . MET B 1 1 ? 28.109 -20.156 -6.91 1 37.34 1 MET B N 1
ATOM 1303 C CA . MET B 1 1 ? 27.062 -21 -7.48 1 37.34 1 MET B CA 1
ATOM 1304 C C . MET B 1 1 ? 25.75 -20.219 -7.613 1 37.34 1 MET B C 1
ATOM 1306 O O . MET B 1 1 ? 25.172 -19.797 -6.609 1 37.34 1 MET B O 1
ATOM 1310 N N . THR B 1 2 ? 25.547 -19.656 -8.695 1 46.5 2 THR B N 1
ATOM 1311 C CA . THR B 1 2 ? 24.375 -18.812 -8.938 1 46.5 2 THR B CA 1
ATOM 1312 C C . THR B 1 2 ? 23.125 -19.672 -9.109 1 46.5 2 THR B C 1
ATOM 1314 O O . THR B 1 2 ? 23.219 -20.875 -9.312 1 46.5 2 THR B O 1
ATOM 1317 N N . LEU B 1 3 ? 22.047 -19.172 -8.695 1 55.06 3 LEU B N 1
ATOM 1318 C CA . LEU B 1 3 ? 20.766 -19.844 -8.797 1 55.06 3 LEU B CA 1
ATOM 1319 C C . LEU B 1 3 ? 20.594 -20.5 -10.164 1 55.06 3 LEU B C 1
ATOM 1321 O O . LEU B 1 3 ? 19.906 -21.516 -10.297 1 55.06 3 LEU B O 1
ATOM 1325 N N . ARG B 1 4 ? 21.219 -20.016 -11.258 1 55.06 4 ARG B N 1
ATOM 1326 C CA . ARG B 1 4 ? 21.219 -20.516 -12.625 1 55.06 4 ARG B CA 1
ATOM 1327 C C . ARG B 1 4 ? 21.953 -21.844 -12.727 1 55.06 4 ARG B C 1
ATOM 1329 O O . ARG B 1 4 ? 21.812 -22.578 -13.711 1 55.06 4 ARG B O 1
ATOM 1336 N N . ASP B 1 5 ? 22.688 -22 -11.758 1 58.09 5 ASP B N 1
ATOM 1337 C CA . ASP B 1 5 ? 23.5 -23.203 -11.805 1 58.09 5 ASP B CA 1
ATOM 1338 C C . ASP B 1 5 ? 22.781 -24.375 -11.141 1 58.09 5 ASP B C 1
ATOM 1340 O O . ASP B 1 5 ? 23.281 -25.516 -11.164 1 58.09 5 ASP B O 1
ATOM 1344 N N . LEU B 1 6 ? 21.656 -24.016 -10.578 1 61.25 6 LEU B N 1
ATOM 1345 C CA . LEU B 1 6 ? 20.969 -25.125 -9.945 1 61.25 6 LEU B CA 1
ATOM 1346 C C . LEU B 1 6 ? 20.422 -26.094 -10.984 1 61.25 6 LEU B C 1
ATOM 1348 O O . LEU B 1 6 ? 19.906 -25.672 -12.031 1 61.25 6 LEU B O 1
ATOM 1352 N N . PRO B 1 7 ? 20.719 -27.328 -10.852 1 67 7 PRO B N 1
ATOM 1353 C CA . PRO B 1 7 ? 20.156 -28.328 -11.766 1 67 7 PRO B CA 1
ATOM 1354 C C . PRO B 1 7 ? 18.641 -28.188 -11.945 1 67 7 PRO B C 1
ATOM 1356 O O . PRO B 1 7 ? 17.938 -27.797 -11.008 1 67 7 PRO B O 1
ATOM 1359 N N . ARG B 1 8 ? 18.141 -28.266 -13.117 1 64.38 8 ARG B N 1
ATOM 1360 C CA . ARG B 1 8 ? 16.781 -28.094 -13.578 1 64.38 8 ARG B CA 1
ATOM 1361 C C . ARG B 1 8 ? 15.789 -28.75 -12.625 1 64.38 8 ARG B C 1
ATOM 1363 O O . ARG B 1 8 ? 14.727 -28.188 -12.336 1 64.38 8 ARG B O 1
ATOM 1370 N N . LEU B 1 9 ? 16.219 -29.906 -12.133 1 63.34 9 LEU B N 1
ATOM 1371 C CA . LEU B 1 9 ? 15.328 -30.656 -11.258 1 63.34 9 LEU B CA 1
ATOM 1372 C C . LEU B 1 9 ? 15.133 -29.953 -9.922 1 63.34 9 LEU B C 1
ATOM 1374 O O . LEU B 1 9 ? 14.023 -29.922 -9.391 1 63.34 9 LEU B O 1
ATOM 1378 N N . VAL B 1 10 ? 16.188 -29.359 -9.469 1 62.94 10 VAL B N 1
ATOM 1379 C CA . VAL B 1 10 ? 16.141 -28.656 -8.188 1 62.94 10 VAL B CA 1
ATOM 1380 C C . VAL B 1 10 ? 15.297 -27.391 -8.328 1 62.94 10 VAL B C 1
ATOM 1382 O O . VAL B 1 10 ? 14.5 -27.078 -7.441 1 62.94 10 VAL B O 1
ATOM 1385 N N . ARG B 1 11 ? 15.375 -26.938 -9.43 1 67.19 11 ARG B N 1
ATOM 1386 C CA . ARG B 1 11 ? 14.641 -25.703 -9.672 1 67.19 11 ARG B CA 1
ATOM 1387 C C . ARG B 1 11 ? 13.141 -25.953 -9.711 1 67.19 11 ARG B C 1
ATOM 1389 O O . ARG B 1 11 ? 12.375 -25.266 -9.047 1 67.19 11 ARG B O 1
ATOM 1396 N N . ARG B 1 12 ? 12.773 -26.938 -10.359 1 69.12 12 ARG B N 1
ATOM 1397 C CA . ARG B 1 12 ? 11.359 -27.266 -10.508 1 69.12 12 ARG B CA 1
ATOM 1398 C C . ARG B 1 12 ? 10.75 -27.688 -9.172 1 69.12 12 ARG B C 1
ATOM 1400 O O . ARG B 1 12 ? 9.617 -27.328 -8.852 1 69.12 12 ARG B O 1
ATOM 1407 N N . ASP B 1 13 ? 11.641 -28.234 -8.445 1 77.44 13 ASP B N 1
ATOM 1408 C CA . ASP B 1 13 ? 11.164 -28.797 -7.18 1 77.44 13 ASP B CA 1
ATOM 1409 C C . ASP B 1 13 ? 11.031 -27.703 -6.117 1 77.44 13 ASP B C 1
ATOM 1411 O O . ASP B 1 13 ? 10.164 -27.781 -5.242 1 77.44 13 ASP B O 1
ATOM 1415 N N . LEU B 1 14 ? 11.828 -26.672 -6.332 1 82.38 14 LEU B N 1
ATOM 1416 C CA . LEU B 1 14 ? 11.852 -25.672 -5.273 1 82.38 14 LEU B CA 1
ATOM 1417 C C . LEU B 1 14 ? 10.883 -24.531 -5.578 1 82.38 14 LEU B C 1
ATOM 1419 O O . LEU B 1 14 ? 10.344 -23.906 -4.664 1 82.38 14 LEU B O 1
ATOM 1423 N N . LEU B 1 15 ? 10.578 -24.391 -6.812 1 85.56 15 LEU B N 1
ATOM 1424 C CA . LEU B 1 15 ? 9.859 -23.188 -7.199 1 85.56 15 LEU B CA 1
ATOM 1425 C C . LEU B 1 15 ? 8.406 -23.25 -6.723 1 85.56 15 LEU B C 1
ATOM 1427 O O . LEU B 1 15 ? 7.879 -22.266 -6.211 1 85.56 15 LEU B O 1
ATOM 1431 N N . THR B 1 16 ? 7.875 -24.406 -6.738 1 83.06 16 THR B N 1
ATOM 1432 C CA . THR B 1 16 ? 6.457 -24.516 -6.414 1 83.06 16 THR B CA 1
ATOM 1433 C C . THR B 1 16 ? 6.223 -24.266 -4.926 1 83.06 16 THR B C 1
ATOM 1435 O O . THR B 1 16 ? 5.434 -23.391 -4.551 1 83.06 16 THR B O 1
ATOM 1438 N N . PRO B 1 17 ? 6.98 -24.922 -4.051 1 85.06 17 PRO B N 1
ATOM 1439 C CA . PRO B 1 17 ? 6.734 -24.672 -2.627 1 85.06 17 PRO B CA 1
ATOM 1440 C C . PRO B 1 17 ? 7.156 -23.281 -2.184 1 85.06 17 PRO B C 1
ATOM 1442 O O . PRO B 1 17 ? 6.5 -22.672 -1.335 1 85.06 17 PRO B O 1
ATOM 1445 N N . VAL B 1 18 ? 8.188 -22.766 -2.715 1 88.38 18 VAL B N 1
ATOM 1446 C CA . VAL B 1 18 ? 8.664 -21.438 -2.354 1 88.38 18 VAL B CA 1
ATOM 1447 C C . VAL B 1 18 ? 7.672 -20.391 -2.832 1 88.38 18 VAL B C 1
ATOM 1449 O O . VAL B 1 18 ? 7.355 -19.438 -2.102 1 88.38 18 VAL B O 1
ATOM 1452 N N . THR B 1 19 ? 7.148 -20.578 -4.051 1 91.5 19 THR B N 1
ATOM 1453 C CA . THR B 1 19 ? 6.133 -19.672 -4.574 1 91.5 19 THR B CA 1
ATOM 1454 C C . THR B 1 19 ? 4.879 -19.703 -3.707 1 91.5 19 THR B C 1
ATOM 1456 O O . THR B 1 19 ? 4.301 -18.656 -3.404 1 91.5 19 THR B O 1
ATOM 1459 N N . ALA B 1 20 ? 4.562 -20.891 -3.258 1 89.62 20 ALA B N 1
ATOM 1460 C CA . ALA B 1 20 ? 3.352 -21.047 -2.457 1 89.62 20 ALA B CA 1
ATOM 1461 C C . ALA B 1 20 ? 3.486 -20.328 -1.117 1 89.62 20 ALA B C 1
ATOM 1463 O O . ALA B 1 20 ? 2.57 -19.625 -0.687 1 89.62 20 ALA B O 1
ATOM 1464 N N . ILE B 1 21 ? 4.602 -20.469 -0.478 1 89.81 21 ILE B N 1
ATOM 1465 C CA . ILE B 1 21 ? 4.797 -19.844 0.828 1 89.81 21 ILE B CA 1
ATOM 1466 C C . ILE B 1 21 ? 4.852 -18.328 0.677 1 89.81 21 ILE B C 1
ATOM 1468 O O . ILE B 1 21 ? 4.234 -17.594 1.457 1 89.81 21 ILE B O 1
ATOM 1472 N N . LEU B 1 22 ? 5.598 -17.875 -0.282 1 93.5 22 LEU B N 1
ATOM 1473 C CA . LEU B 1 22 ? 5.664 -16.438 -0.505 1 93.5 22 LEU B CA 1
ATOM 1474 C C . LEU B 1 22 ? 4.285 -15.875 -0.829 1 93.5 22 LEU B C 1
ATOM 1476 O O . LEU B 1 22 ? 3.928 -14.797 -0.36 1 93.5 22 LEU B O 1
ATOM 1480 N N . PHE B 1 23 ? 3.562 -16.672 -1.586 1 95.06 23 PHE B N 1
ATOM 1481 C CA . PHE B 1 23 ? 2.203 -16.234 -1.888 1 95.06 23 PHE B CA 1
ATOM 1482 C C . PHE B 1 23 ? 1.38 -16.094 -0.612 1 95.06 23 PHE B C 1
ATOM 1484 O O . PHE B 1 23 ? 0.643 -15.125 -0.439 1 95.06 23 PHE B O 1
ATOM 1491 N N . LEU B 1 24 ? 1.46 -17.047 0.278 1 93.62 24 LEU B N 1
ATOM 1492 C CA . LEU B 1 24 ? 0.665 -17.031 1.501 1 93.62 24 LEU B CA 1
ATOM 1493 C C . LEU B 1 24 ? 1.014 -15.82 2.361 1 93.62 24 LEU B C 1
ATOM 1495 O O . LEU B 1 24 ? 0.122 -15.148 2.879 1 93.62 24 LEU B O 1
ATOM 1499 N N . VAL B 1 25 ? 2.236 -15.531 2.457 1 93.06 25 VAL B N 1
ATOM 1500 C CA . VAL B 1 25 ? 2.678 -14.398 3.264 1 93.06 25 VAL B CA 1
ATOM 1501 C C . VAL B 1 25 ? 2.189 -13.102 2.637 1 93.06 25 VAL B C 1
ATOM 1503 O O . VAL B 1 25 ? 1.699 -12.211 3.338 1 93.06 25 VAL B O 1
ATOM 1506 N N . ILE B 1 26 ? 2.309 -13.016 1.307 1 96.12 26 ILE B N 1
ATOM 1507 C CA . ILE B 1 26 ? 1.877 -11.82 0.592 1 96.12 26 ILE B CA 1
ATOM 1508 C C . ILE B 1 26 ? 0.359 -11.688 0.682 1 96.12 26 ILE B C 1
ATOM 1510 O O . ILE B 1 26 ? -0.164 -10.586 0.857 1 96.12 26 ILE B O 1
ATOM 1514 N N . ALA B 1 27 ? -0.321 -12.789 0.594 1 96.38 27 ALA B N 1
ATOM 1515 C CA . ALA B 1 27 ? -1.779 -12.781 0.676 1 96.38 27 ALA B CA 1
ATOM 1516 C C . ALA B 1 27 ? -2.248 -12.312 2.051 1 96.38 27 ALA B C 1
ATOM 1518 O O . ALA B 1 27 ? -3.102 -11.43 2.152 1 96.38 27 ALA B O 1
ATOM 1519 N N . ILE B 1 28 ? -1.689 -12.859 3.045 1 95.31 28 ILE B N 1
ATOM 1520 C CA . ILE B 1 28 ? -2.092 -12.523 4.406 1 95.31 28 ILE B CA 1
ATOM 1521 C C . ILE B 1 28 ? -1.785 -11.047 4.684 1 95.31 28 ILE B C 1
ATOM 1523 O O . ILE B 1 28 ? -2.643 -10.312 5.176 1 95.31 28 ILE B O 1
ATOM 1527 N N . SER B 1 29 ? -0.609 -10.617 4.305 1 94.62 29 SER B N 1
ATOM 1528 C CA . SER B 1 29 ? -0.254 -9.227 4.543 1 94.62 29 SER B CA 1
ATOM 1529 C C . SER B 1 29 ? -1.076 -8.281 3.668 1 94.62 29 SER B C 1
ATOM 1531 O O . SER B 1 29 ? -1.46 -7.195 4.102 1 94.62 29 SER B O 1
ATOM 1533 N N . GLY B 1 30 ? -1.375 -8.711 2.453 1 94.38 30 GLY B N 1
ATOM 1534 C CA . GLY B 1 30 ? -2.234 -7.922 1.585 1 94.38 30 GLY B CA 1
ATOM 1535 C C . GLY B 1 30 ? -3.639 -7.754 2.131 1 94.38 30 GLY B C 1
ATOM 1536 O O . GLY B 1 30 ? -4.227 -6.676 2.023 1 94.38 30 GLY B O 1
ATOM 1537 N N . ILE B 1 31 ? -4.18 -8.805 2.689 1 95.38 31 ILE B N 1
ATOM 1538 C CA . ILE B 1 31 ? -5.504 -8.75 3.299 1 95.38 31 ILE B CA 1
ATOM 1539 C C . ILE B 1 31 ? -5.484 -7.793 4.488 1 95.38 31 ILE B C 1
ATOM 1541 O O . ILE B 1 31 ? -6.398 -6.98 4.652 1 95.38 31 ILE B O 1
ATOM 1545 N N . MET B 1 32 ? -4.465 -7.852 5.27 1 91.62 32 MET B N 1
ATOM 1546 C CA . MET B 1 32 ? -4.316 -6.957 6.414 1 91.62 32 MET B CA 1
ATOM 1547 C C . MET B 1 32 ? -4.254 -5.5 5.965 1 91.62 32 MET B C 1
ATOM 1549 O O . MET B 1 32 ? -4.8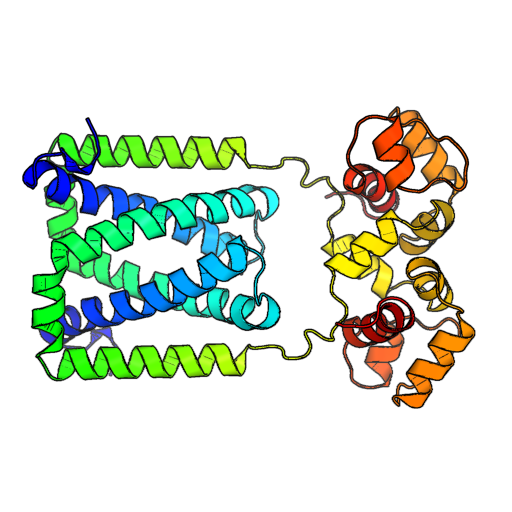95 -4.633 6.562 1 91.62 32 MET B O 1
ATOM 1553 N N . LEU B 1 33 ? -3.531 -5.211 4.891 1 90.06 33 LEU B N 1
ATOM 1554 C CA . LEU B 1 33 ? -3.383 -3.85 4.391 1 90.06 33 LEU B CA 1
ATOM 1555 C C . LEU B 1 33 ? -4.68 -3.359 3.76 1 90.06 33 LEU B C 1
ATOM 1557 O O . LEU B 1 33 ? -5.035 -2.186 3.889 1 90.06 33 LEU B O 1
ATOM 1561 N N . PHE B 1 34 ? -5.293 -4.301 3.082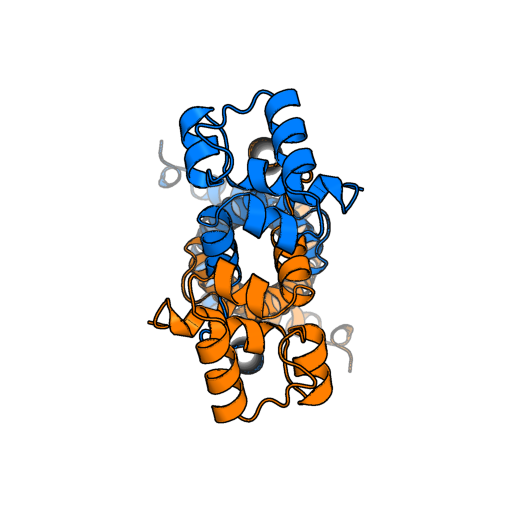 1 91.88 34 PHE B N 1
ATOM 1562 C CA . PHE B 1 34 ? -6.559 -3.955 2.447 1 91.88 34 PHE B CA 1
ATOM 1563 C C . PHE B 1 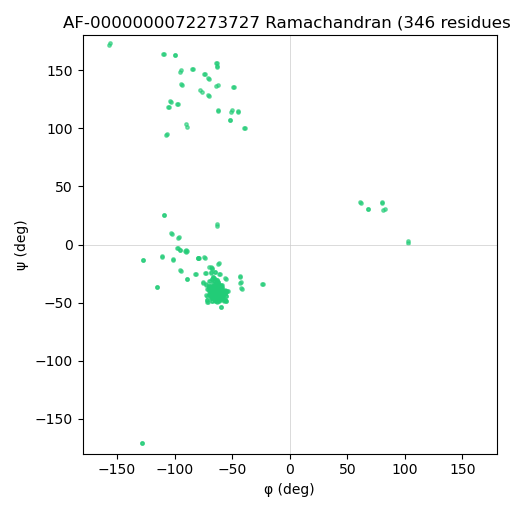34 ? -7.57 -3.471 3.482 1 91.88 34 PHE B C 1
ATOM 1565 O O . PHE B 1 34 ? -8.32 -2.525 3.23 1 91.88 34 PHE B O 1
ATOM 1572 N N . TRP B 1 35 ? -7.504 -4.102 4.617 1 90.69 35 TRP B N 1
ATOM 1573 C CA . TRP B 1 35 ? -8.422 -3.738 5.688 1 90.69 35 TRP B CA 1
ATOM 1574 C C . TRP B 1 35 ? -7.766 -2.77 6.664 1 90.69 35 TRP B C 1
ATOM 1576 O O . TRP B 1 35 ? -8.312 -2.492 7.738 1 90.69 35 TRP B O 1
ATOM 1586 N N . HIS B 1 36 ? -6.617 -2.297 6.438 1 82.25 36 HIS B N 1
ATOM 1587 C CA . HIS B 1 36 ? -5.875 -1.322 7.23 1 82.25 36 HIS B CA 1
ATOM 1588 C C . HIS B 1 36 ? -5.59 -1.851 8.633 1 82.25 36 HIS B C 1
ATOM 1590 O O . HIS B 1 36 ? -5.676 -1.105 9.609 1 82.25 36 HIS B O 1
ATOM 1596 N N . GLN B 1 37 ? -5.348 -3.115 8.703 1 81.38 37 GLN B N 1
ATOM 1597 C CA . GLN B 1 37 ? -5 -3.74 9.977 1 81.38 37 GLN B CA 1
ATOM 1598 C C . GLN B 1 37 ? -3.504 -4.023 10.055 1 81.38 37 GLN B C 1
ATOM 1600 O O . GLN B 1 37 ? -2.936 -4.66 9.164 1 81.38 37 GLN B O 1
ATOM 1605 N N . GLY B 1 38 ? -2.852 -3.479 11.078 1 79.75 38 GLY B N 1
ATOM 1606 C CA . GLY B 1 38 ? -1.446 -3.777 11.297 1 79.75 38 GLY B CA 1
ATOM 1607 C C . GLY B 1 38 ? -0.536 -3.203 10.234 1 79.75 38 GLY B C 1
ATOM 1608 O O . GLY B 1 38 ? 0.464 -3.822 9.859 1 79.75 38 GLY B O 1
ATOM 1609 N N . GLU B 1 39 ? -0.872 -2.129 9.648 1 82.31 39 GLU B N 1
ATOM 1610 C CA . GLU B 1 39 ? -0.104 -1.516 8.57 1 82.31 39 GLU B CA 1
ATOM 1611 C C . GLU B 1 39 ? 1.351 -1.302 8.977 1 82.31 39 GLU B C 1
ATOM 1613 O O . GLU B 1 39 ? 2.268 -1.584 8.203 1 82.31 39 GLU B O 1
ATOM 1618 N N . HIS B 1 40 ? 1.54 -0.906 10.148 1 75.44 40 HIS B N 1
ATOM 1619 C CA . HIS B 1 40 ? 2.887 -0.618 10.633 1 75.44 40 HIS B CA 1
ATOM 1620 C C . HIS B 1 40 ? 3.717 -1.892 10.742 1 75.44 40 HIS B C 1
ATOM 1622 O O . HIS B 1 40 ? 4.949 -1.84 10.695 1 75.44 40 HIS B O 1
ATOM 1628 N N . LEU B 1 41 ? 2.984 -3.012 10.812 1 78.94 41 LEU B N 1
ATOM 1629 C CA . LEU B 1 41 ? 3.668 -4.285 11 1 78.94 41 LEU B CA 1
ATOM 1630 C C . LEU B 1 41 ? 4.043 -4.906 9.656 1 78.94 41 LEU B C 1
ATOM 1632 O O . LEU B 1 41 ? 5.109 -5.516 9.531 1 78.94 41 LEU B O 1
ATOM 1636 N N . VAL B 1 42 ? 3.203 -4.586 8.641 1 90.31 42 VAL B N 1
ATOM 1637 C CA . VAL B 1 42 ? 3.365 -5.512 7.527 1 90.31 42 VAL B CA 1
ATOM 1638 C C . VAL B 1 42 ? 3.613 -4.734 6.238 1 90.31 42 VAL B C 1
ATOM 1640 O O . VAL B 1 42 ? 4.047 -5.301 5.234 1 90.31 42 VAL B O 1
ATOM 1643 N N . LYS B 1 43 ? 3.398 -3.482 6.219 1 88.62 43 LYS B N 1
ATOM 1644 C CA . LYS B 1 43 ? 3.438 -2.73 4.969 1 88.62 43 LYS B CA 1
ATOM 1645 C C . LYS B 1 43 ? 4.809 -2.84 4.305 1 88.62 43 LYS B C 1
ATOM 1647 O O . LYS B 1 43 ? 4.914 -3.242 3.145 1 88.62 43 LYS B O 1
ATOM 1652 N N . ASP B 1 44 ? 5.824 -2.516 5.043 1 87.38 44 ASP B N 1
ATOM 1653 C CA . ASP B 1 44 ? 7.168 -2.564 4.477 1 87.38 44 ASP B CA 1
ATOM 1654 C C . ASP B 1 44 ? 7.555 -3.992 4.102 1 87.38 44 ASP B C 1
ATOM 1656 O O . ASP B 1 44 ? 8.141 -4.223 3.041 1 87.38 44 ASP B O 1
ATOM 1660 N N . ALA B 1 45 ? 7.238 -4.84 4.945 1 90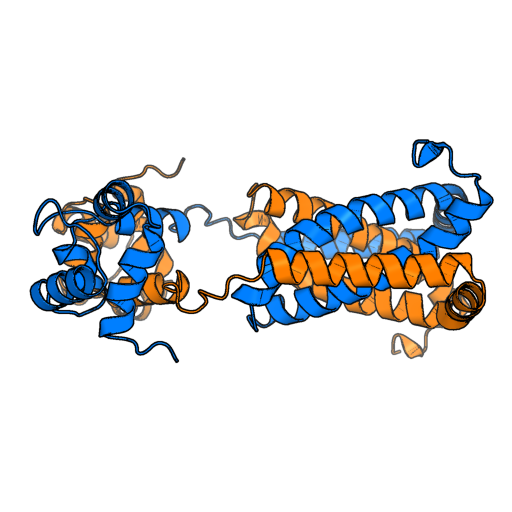.75 45 ALA B N 1
ATOM 1661 C CA . ALA B 1 45 ? 7.527 -6.242 4.645 1 90.75 45 ALA B CA 1
ATOM 1662 C C . ALA B 1 45 ? 6.801 -6.695 3.383 1 90.75 45 ALA B C 1
ATOM 1664 O O . ALA B 1 45 ? 7.371 -7.398 2.549 1 90.75 45 ALA B O 1
ATOM 1665 N N . HIS B 1 46 ? 5.512 -6.355 3.25 1 94.88 46 HIS B N 1
ATOM 1666 C CA . HIS B 1 46 ? 4.73 -6.699 2.066 1 94.88 46 HIS B CA 1
ATOM 1667 C C . HIS B 1 46 ? 5.395 -6.176 0.798 1 94.88 46 HIS B C 1
ATOM 1669 O O . HIS B 1 46 ? 5.469 -6.887 -0.208 1 94.88 46 HIS B O 1
ATOM 1675 N N . GLU B 1 47 ? 5.93 -5 0.875 1 93.5 47 GLU B N 1
ATOM 1676 C CA . GLU B 1 47 ? 6.566 -4.387 -0.288 1 93.5 47 GLU B CA 1
ATOM 1677 C C . GLU B 1 47 ? 7.828 -5.145 -0.688 1 93.5 47 GLU B C 1
ATOM 1679 O O . GLU B 1 47 ? 8 -5.512 -1.854 1 93.5 47 GLU B O 1
ATOM 1684 N N . TRP B 1 48 ? 8.641 -5.402 0.244 1 93.06 48 TRP B N 1
ATOM 1685 C CA . TRP B 1 48 ? 9.898 -6.066 -0.056 1 93.06 48 TRP B CA 1
ATOM 1686 C C . TRP B 1 48 ? 9.672 -7.531 -0.411 1 93.06 48 TRP B C 1
ATOM 1688 O O . TRP B 1 48 ? 10.266 -8.047 -1.362 1 93.06 48 TRP B O 1
ATOM 1698 N N . LEU B 1 49 ? 8.93 -8.211 0.347 1 94.25 49 LEU B N 1
ATOM 1699 C CA . LEU B 1 49 ? 8.625 -9.602 0.04 1 94.25 49 LEU B CA 1
ATOM 1700 C C . LEU B 1 49 ? 7.863 -9.711 -1.277 1 94.25 49 LEU B C 1
ATOM 1702 O O . LEU B 1 49 ? 8.023 -10.695 -2.012 1 94.25 49 LEU B O 1
ATOM 1706 N N . GLY B 1 50 ? 7.012 -8.758 -1.544 1 96.56 50 GLY B N 1
ATOM 1707 C CA . GLY B 1 50 ? 6.355 -8.703 -2.842 1 96.56 50 GLY B CA 1
ATOM 1708 C C . GLY B 1 50 ? 7.332 -8.664 -4 1 96.56 50 GLY B C 1
ATOM 1709 O O . GLY B 1 50 ? 7.125 -9.336 -5.016 1 96.56 50 GLY B O 1
ATOM 1710 N N . MET B 1 51 ? 8.406 -7.887 -3.887 1 95 51 MET B N 1
ATOM 1711 C CA . MET B 1 51 ? 9.438 -7.84 -4.918 1 95 51 MET B CA 1
ATOM 1712 C C . MET B 1 51 ? 10.094 -9.203 -5.094 1 95 51 MET B C 1
ATOM 1714 O O . MET B 1 51 ? 10.328 -9.641 -6.219 1 95 51 MET B O 1
ATOM 1718 N N . GLY B 1 52 ? 10.453 -9.734 -3.924 1 94.75 52 GLY B N 1
ATOM 1719 C CA . GLY B 1 52 ? 10.977 -11.094 -3.99 1 94.75 52 GLY B CA 1
ATOM 1720 C C . GLY B 1 52 ? 10.023 -12.062 -4.66 1 94.75 52 GLY B C 1
ATOM 1721 O O . GLY B 1 52 ? 10.438 -12.891 -5.473 1 94.75 52 GLY B O 1
ATOM 1722 N N . PHE B 1 53 ? 8.711 -12.016 -4.328 1 96.12 53 PHE B N 1
ATOM 1723 C CA . PHE B 1 53 ? 7.688 -12.883 -4.906 1 96.12 53 PHE B CA 1
ATOM 1724 C C . PHE B 1 53 ? 7.617 -12.703 -6.418 1 96.12 53 PHE B C 1
ATOM 1726 O O . PHE B 1 53 ? 7.48 -13.68 -7.16 1 96.12 53 PHE B O 1
ATOM 1733 N N . ILE B 1 54 ? 7.648 -11.461 -6.875 1 96.19 54 ILE B N 1
ATOM 1734 C CA . ILE B 1 54 ? 7.629 -11.203 -8.312 1 96.19 54 ILE B CA 1
ATOM 1735 C C . ILE B 1 54 ? 8.773 -11.953 -8.984 1 96.19 54 ILE B C 1
ATOM 1737 O O . ILE B 1 54 ? 8.578 -12.617 -10.008 1 96.19 54 ILE B O 1
ATOM 1741 N N . GLY B 1 55 ? 9.977 -11.828 -8.43 1 95.62 55 GLY B N 1
ATOM 1742 C CA . GLY B 1 55 ? 11.117 -12.539 -8.992 1 95.62 55 GLY B CA 1
ATOM 1743 C C . GLY B 1 55 ? 10.914 -14.039 -9.07 1 95.62 55 GLY B C 1
ATOM 1744 O O . GLY B 1 55 ? 11.125 -14.648 -10.125 1 95.62 55 GLY B O 1
ATOM 1745 N N . VAL B 1 56 ? 10.477 -14.641 -8.023 1 93.5 56 VAL B N 1
ATOM 1746 C CA . VAL B 1 56 ? 10.297 -16.078 -7.93 1 93.5 56 VAL B CA 1
ATOM 1747 C C . VAL B 1 56 ? 9.148 -16.516 -8.836 1 93.5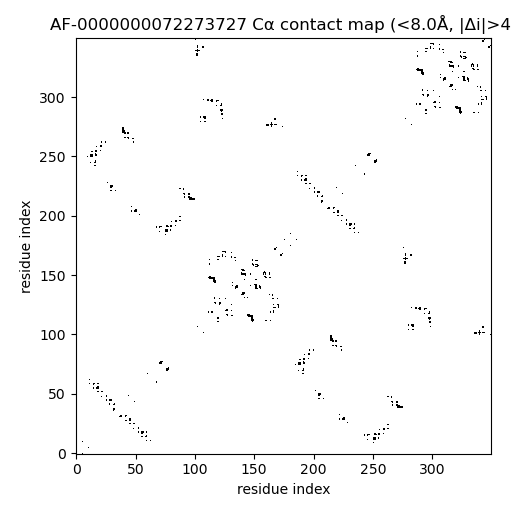 56 VAL B C 1
ATOM 1749 O O . VAL B 1 56 ? 9.258 -17.531 -9.539 1 93.5 56 VAL B O 1
ATOM 1752 N N . ALA B 1 57 ? 8.078 -15.789 -8.836 1 93.44 57 ALA B N 1
ATOM 1753 C CA . ALA B 1 57 ? 6.926 -16.141 -9.656 1 93.44 57 ALA B CA 1
ATOM 1754 C C . ALA B 1 57 ? 7.262 -16.031 -11.141 1 93.44 57 ALA B C 1
ATOM 1756 O O . ALA B 1 57 ? 6.809 -16.844 -11.953 1 93.44 57 ALA B O 1
ATOM 1757 N N . CYS B 1 58 ? 8.023 -15.031 -11.516 1 93.81 58 CYS B N 1
ATOM 1758 C CA . CYS B 1 58 ? 8.453 -14.922 -12.906 1 93.81 58 CYS B CA 1
ATOM 1759 C C . CYS B 1 58 ? 9.344 -16.094 -13.297 1 93.81 58 CYS B C 1
ATOM 1761 O O . CYS B 1 58 ? 9.234 -16.609 -14.414 1 93.81 58 CYS B O 1
ATOM 1763 N N . TRP B 1 59 ? 10.234 -16.375 -12.375 1 93.44 59 TRP B N 1
ATOM 1764 C CA . TRP B 1 59 ? 11.047 -17.562 -12.602 1 93.44 59 TRP B CA 1
ATOM 1765 C C . TRP B 1 59 ? 10.172 -18.812 -12.742 1 93.44 59 TRP B C 1
ATOM 1767 O O . TRP B 1 59 ? 10.391 -19.625 -13.641 1 93.44 59 TRP B O 1
ATOM 1777 N N . HIS B 1 60 ? 9.211 -19.016 -11.922 1 89.31 60 HIS B N 1
ATOM 1778 C CA . HIS B 1 60 ? 8.242 -20.109 -11.977 1 89.31 60 HIS B CA 1
ATOM 1779 C C . HIS B 1 60 ? 7.516 -20.125 -13.32 1 89.31 60 HIS B C 1
ATOM 1781 O O . HIS B 1 60 ? 7.41 -21.188 -13.953 1 89.31 60 HIS B O 1
ATOM 1787 N N . LEU B 1 61 ? 7.047 -18.984 -13.742 1 88.62 61 LEU B N 1
ATOM 1788 C CA . LEU B 1 61 ? 6.359 -18.859 -15.023 1 88.62 61 LEU B CA 1
ATOM 1789 C C . LEU B 1 61 ? 7.289 -19.203 -16.172 1 88.62 61 LEU B C 1
ATOM 1791 O O . LEU B 1 61 ? 6.871 -19.828 -17.156 1 88.62 61 LEU B O 1
ATOM 1795 N N . TRP B 1 62 ? 8.523 -18.766 -16 1 89.94 62 TRP B N 1
ATOM 1796 C CA . TRP B 1 62 ? 9.523 -19.047 -17.031 1 89.94 62 TRP B CA 1
ATOM 1797 C C . TRP B 1 62 ? 9.766 -20.547 -17.156 1 89.94 62 TRP B C 1
ATOM 1799 O O . TRP B 1 62 ? 9.852 -21.078 -18.266 1 89.94 62 TRP B O 1
ATOM 1809 N N . THR B 1 63 ? 9.844 -21.203 -16.078 1 86.75 63 THR B N 1
ATOM 1810 C CA . THR B 1 63 ? 10.078 -22.641 -16.062 1 86.75 63 THR B CA 1
ATOM 1811 C C . THR B 1 63 ? 8.891 -23.391 -16.656 1 86.75 63 THR B C 1
ATOM 1813 O O . THR B 1 63 ? 9.062 -24.453 -17.25 1 86.75 63 THR B O 1
ATOM 1816 N N . HIS B 1 64 ? 7.723 -22.812 -16.547 1 83.56 64 HIS B N 1
ATOM 1817 C CA . HIS B 1 64 ? 6.523 -23.484 -17.031 1 83.56 64 HIS B CA 1
ATOM 1818 C C . HIS B 1 64 ? 5.977 -22.797 -18.281 1 83.56 64 HIS B C 1
ATOM 1820 O O . HIS B 1 64 ? 4.785 -22.891 -18.562 1 83.56 64 HIS B O 1
ATOM 1826 N N . ARG B 1 65 ? 6.805 -22.125 -19.016 1 87.12 65 ARG B N 1
ATOM 1827 C CA . ARG B 1 65 ? 6.379 -21.281 -20.141 1 87.12 65 ARG B CA 1
ATOM 1828 C C . ARG B 1 65 ? 5.766 -22.125 -21.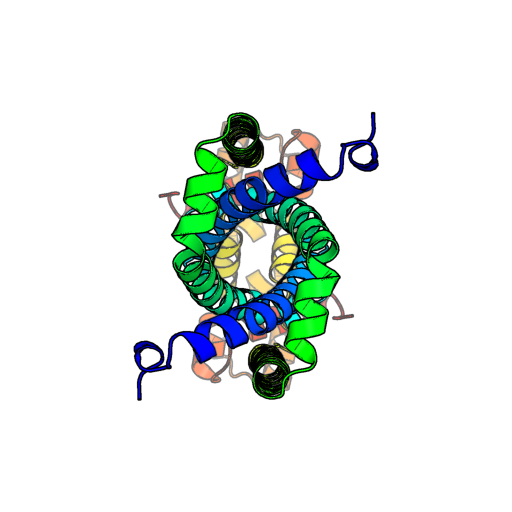25 1 87.12 65 ARG B C 1
ATOM 1830 O O . ARG B 1 65 ? 4.844 -21.688 -21.938 1 87.12 65 ARG B O 1
ATOM 1837 N N . LYS B 1 66 ? 6.207 -23.328 -21.422 1 85.56 66 LYS B N 1
ATOM 1838 C CA . LYS B 1 66 ? 5.684 -24.188 -22.469 1 85.56 66 LYS B CA 1
ATOM 1839 C C . LYS B 1 66 ? 4.254 -24.625 -22.172 1 85.56 66 LYS B C 1
ATOM 1841 O O . LYS B 1 66 ? 3.398 -24.609 -23.062 1 85.56 66 LYS B O 1
ATOM 1846 N N . SER B 1 67 ? 4.086 -24.953 -20.938 1 78.81 67 SER B N 1
ATOM 1847 C CA . SER B 1 67 ? 2.738 -25.344 -20.531 1 78.81 67 SER B CA 1
ATOM 1848 C C . SER B 1 67 ? 1.768 -24.172 -20.641 1 78.81 67 SER B C 1
ATOM 1850 O O . SER B 1 67 ? 0.636 -24.328 -21.094 1 78.81 67 SER B O 1
ATOM 1852 N N . VAL B 1 68 ? 2.213 -23 -20.297 1 81 68 VAL B N 1
ATOM 1853 C CA . VAL B 1 68 ? 1.384 -21.797 -20.375 1 81 68 VAL B CA 1
ATOM 1854 C C . VAL B 1 68 ? 1.084 -21.484 -21.844 1 81 68 VAL B C 1
ATOM 1856 O O . VAL B 1 68 ? -0.062 -21.203 -22.203 1 81 68 VAL B O 1
ATOM 1859 N N . ALA B 1 69 ? 2.066 -21.562 -22.672 1 85.25 69 ALA B N 1
ATOM 1860 C CA . ALA B 1 69 ? 1.9 -21.297 -24.094 1 85.25 69 ALA B CA 1
ATOM 1861 C C . ALA B 1 69 ? 0.924 -22.281 -24.719 1 85.25 69 ALA B C 1
ATOM 1863 O O . ALA B 1 69 ? 0.106 -21.906 -25.562 1 85.25 69 ALA B O 1
ATOM 1864 N N . ALA B 1 70 ? 1.01 -23.469 -24.312 1 83.38 70 ALA B N 1
ATOM 1865 C CA . ALA B 1 70 ? 0.111 -24.5 -24.812 1 83.38 70 ALA B CA 1
ATOM 1866 C C . ALA B 1 70 ? -1.334 -24.219 -24.422 1 83.38 70 ALA B C 1
ATOM 1868 O O . ALA B 1 70 ? -2.256 -24.422 -25.219 1 83.38 70 ALA B O 1
ATOM 1869 N N . ALA B 1 71 ? -1.489 -23.766 -23.203 1 81.12 71 ALA B N 1
ATOM 1870 C CA . ALA B 1 71 ? -2.828 -23.422 -22.734 1 81.12 71 ALA B CA 1
ATOM 1871 C C . ALA B 1 71 ? -3.426 -22.281 -23.547 1 81.12 71 ALA B C 1
ATOM 1873 O O . ALA B 1 71 ? -4.621 -22.281 -23.859 1 81.12 71 ALA B O 1
ATOM 1874 N N . LEU B 1 72 ? -2.609 -21.375 -24.031 1 84.69 72 LEU B N 1
ATOM 1875 C CA . LEU B 1 72 ? -3.08 -20.188 -24.719 1 84.69 72 LEU B CA 1
ATOM 1876 C C . LEU B 1 72 ? -3.451 -20.516 -26.172 1 84.69 72 LEU B C 1
ATOM 1878 O O . LEU B 1 72 ? -4.082 -19.703 -26.844 1 84.69 72 LEU B O 1
ATOM 1882 N N . LYS B 1 73 ? -3.088 -21.672 -26.609 1 86 73 LYS B N 1
ATOM 1883 C CA . LYS B 1 73 ? -3.473 -22.094 -27.953 1 86 73 LYS B CA 1
ATOM 1884 C C . LYS B 1 73 ? -4.918 -22.594 -27.984 1 86 73 LYS B C 1
ATOM 1886 O O . LYS B 1 73 ? -5.523 -22.703 -29.047 1 86 73 LYS B O 1
ATOM 1891 N N . ARG B 1 74 ? -5.453 -22.781 -26.875 1 86.25 74 ARG B N 1
ATOM 1892 C CA . ARG B 1 74 ? -6.836 -23.234 -26.766 1 86.25 74 ARG B CA 1
ATOM 1893 C C . ARG B 1 74 ? -7.789 -22.062 -26.594 1 86.25 74 ARG B C 1
ATOM 1895 O O . ARG B 1 74 ? -7.402 -21.031 -26.047 1 86.25 74 ARG B O 1
ATOM 1902 N N . PRO B 1 75 ? -8.984 -22.188 -27.062 1 85.88 75 PRO B N 1
ATOM 1903 C CA . PRO B 1 75 ? -9.898 -21.047 -27.062 1 85.88 75 PRO B CA 1
ATOM 1904 C C . PRO B 1 75 ? -10.32 -20.625 -25.656 1 85.88 75 PRO B C 1
ATOM 1906 O O . PRO B 1 75 ? -10.383 -19.422 -25.375 1 85.88 75 PRO B O 1
ATOM 1909 N N . LEU B 1 76 ? -10.555 -21.531 -24.844 1 82.25 76 LEU B N 1
ATOM 1910 C CA . LEU B 1 76 ? -11.047 -21.172 -23.516 1 82.25 76 LEU B CA 1
ATOM 1911 C C . LEU B 1 76 ? -10 -20.391 -22.734 1 82.25 76 LEU B C 1
ATOM 1913 O O . LEU B 1 76 ? -10.289 -19.312 -22.219 1 82.25 76 LEU B O 1
ATOM 1917 N N . PRO B 1 77 ? -8.781 -20.828 -22.734 1 82.94 77 PRO B N 1
ATOM 1918 C CA . PRO B 1 77 ? -7.742 -20.047 -22.062 1 82.94 77 PRO B CA 1
ATOM 1919 C C . PRO B 1 77 ? -7.547 -18.672 -22.688 1 82.94 77 PRO B C 1
ATOM 1921 O O . PRO B 1 77 ? -7.301 -17.688 -21.969 1 82.94 77 PRO B O 1
ATOM 1924 N N . ARG B 1 78 ? -7.746 -18.578 -23.906 1 85.12 78 ARG B N 1
ATOM 1925 C CA . ARG B 1 78 ? -7.625 -17.281 -24.578 1 85.12 78 ARG B CA 1
ATOM 1926 C C . ARG B 1 78 ? -8.711 -16.312 -24.094 1 85.12 78 ARG B C 1
ATOM 1928 O O . ARG B 1 78 ? -8.438 -15.141 -23.859 1 85.12 78 ARG B O 1
ATOM 1935 N N . TRP B 1 79 ? -9.844 -16.844 -24.031 1 84.31 79 TRP B N 1
ATOM 1936 C CA . TRP B 1 79 ? -10.945 -16.016 -23.562 1 84.31 79 TRP B CA 1
ATOM 1937 C C . TRP B 1 79 ? -10.75 -15.633 -22.094 1 84.31 79 TRP B C 1
ATOM 1939 O O . TRP B 1 79 ? -11.102 -14.531 -21.688 1 84.31 79 TRP B O 1
ATOM 1949 N N . GLY B 1 80 ? -10.25 -16.594 -21.344 1 85.31 80 GLY B N 1
ATOM 1950 C CA . GLY B 1 80 ? -9.898 -16.266 -19.984 1 85.31 80 GLY B CA 1
ATOM 1951 C C . GLY B 1 80 ? -8.867 -15.156 -19.875 1 85.31 80 GLY B C 1
ATOM 1952 O O . GLY B 1 80 ? -9.016 -14.234 -19.062 1 85.31 80 GLY B O 1
ATOM 1953 N N . PHE B 1 81 ? -7.938 -15.242 -20.75 1 85.69 81 PHE B N 1
ATOM 1954 C CA . PHE B 1 81 ? -6.887 -14.227 -20.797 1 85.69 81 PHE B CA 1
ATOM 1955 C C . PHE B 1 81 ? -7.465 -12.867 -21.172 1 85.69 81 PHE B C 1
ATOM 1957 O O . PHE B 1 81 ? -7.195 -11.867 -20.5 1 85.69 81 PHE B O 1
ATOM 1964 N N . ALA B 1 82 ? -8.227 -12.852 -22.141 1 87.5 82 ALA B N 1
ATOM 1965 C CA . ALA B 1 82 ? -8.836 -11.609 -22.625 1 87.5 82 ALA B CA 1
ATOM 1966 C C . ALA B 1 82 ? -9.781 -11.023 -21.594 1 87.5 82 ALA B C 1
ATOM 1968 O O . ALA B 1 82 ? -9.781 -9.812 -21.359 1 87.5 82 ALA B O 1
ATOM 1969 N N . GLY B 1 83 ? -10.57 -11.82 -21.016 1 88.56 83 GLY B N 1
ATOM 1970 C CA . GLY B 1 83 ? -11.508 -11.367 -20 1 88.56 83 GLY B CA 1
ATOM 1971 C C . GLY B 1 83 ? -10.82 -10.789 -18.781 1 88.56 83 GLY B C 1
ATOM 1972 O O . GLY B 1 83 ? -11.219 -9.734 -18.281 1 88.56 83 GLY B O 1
ATOM 1973 N N . ALA B 1 84 ? -9.82 -11.508 -18.312 1 89.25 84 ALA B N 1
ATOM 1974 C CA . ALA B 1 84 ? -9.07 -11.016 -17.156 1 89.25 84 ALA B CA 1
ATOM 1975 C C . ALA B 1 84 ? -8.383 -9.695 -17.469 1 89.25 84 ALA B C 1
ATOM 1977 O O . ALA B 1 84 ? -8.344 -8.789 -16.641 1 89.25 84 ALA B O 1
ATOM 1978 N N . THR B 1 85 ? -7.852 -9.57 -18.656 1 86.81 85 THR B N 1
ATOM 1979 C CA . THR B 1 85 ? -7.207 -8.328 -19.078 1 86.81 85 THR B CA 1
ATOM 1980 C C . THR B 1 85 ? -8.211 -7.184 -19.125 1 86.81 85 THR B C 1
ATOM 1982 O O . THR B 1 85 ? -7.949 -6.102 -18.594 1 86.81 85 THR B O 1
ATOM 1985 N N . ALA B 1 86 ? -9.312 -7.488 -19.719 1 88.44 86 ALA B N 1
ATOM 1986 C CA . ALA B 1 86 ? -10.359 -6.473 -19.812 1 88.44 86 ALA B CA 1
ATOM 1987 C C . ALA B 1 86 ? -10.82 -6.031 -18.422 1 88.44 86 ALA B C 1
ATOM 1989 O O . ALA B 1 86 ? -10.961 -4.836 -18.156 1 88.44 86 ALA B O 1
ATOM 1990 N N . LEU B 1 87 ? -11.047 -6.996 -17.578 1 88.81 87 LEU B N 1
ATOM 1991 C CA . LEU B 1 87 ? -11.461 -6.691 -16.219 1 88.81 87 LEU B CA 1
ATOM 1992 C C . LEU B 1 87 ? -10.422 -5.84 -15.508 1 88.81 87 LEU B C 1
ATOM 1994 O O . LEU B 1 87 ? -10.766 -4.875 -14.82 1 88.81 87 LEU B O 1
ATOM 1998 N N . ALA B 1 88 ? -9.164 -6.172 -15.68 1 89.06 88 ALA B N 1
ATOM 1999 C CA . ALA B 1 88 ? -8.086 -5.41 -15.062 1 89.06 88 ALA B CA 1
ATOM 2000 C C . ALA B 1 88 ? -8.086 -3.965 -15.547 1 89.06 88 ALA B C 1
ATOM 2002 O O . ALA B 1 88 ? -7.961 -3.033 -14.75 1 89.06 88 ALA B O 1
ATOM 2003 N N . VAL B 1 89 ? -8.281 -3.758 -16.797 1 87.25 89 VAL B N 1
ATOM 2004 C CA . VAL B 1 89 ? -8.297 -2.42 -17.375 1 87.25 89 VAL B CA 1
ATOM 2005 C C . VAL B 1 89 ? -9.477 -1.625 -16.828 1 87.25 89 VAL B C 1
ATOM 2007 O O . VAL B 1 89 ? -9.32 -0.463 -16.438 1 87.25 89 VAL B O 1
ATOM 2010 N N . VAL B 1 90 ? -10.594 -2.24 -16.734 1 87.12 90 VAL B N 1
ATOM 2011 C CA . VAL B 1 90 ? -11.797 -1.59 -16.234 1 87.12 90 VAL B CA 1
ATOM 2012 C C . VAL B 1 90 ? -11.586 -1.151 -14.781 1 87.12 90 VAL B C 1
ATOM 2014 O O . VAL B 1 90 ? -11.945 -0.031 -14.414 1 87.12 90 VAL B O 1
ATOM 2017 N N . VAL B 1 91 ? -10.992 -1.997 -13.992 1 87.19 91 VAL B N 1
ATOM 2018 C CA . VAL B 1 91 ? -10.789 -1.691 -12.578 1 87.19 91 VAL B CA 1
ATOM 2019 C C . VAL B 1 91 ? -9.781 -0.556 -12.438 1 87.19 91 VAL B C 1
ATOM 2021 O O . VAL B 1 91 ? -9.969 0.358 -11.633 1 87.19 91 VAL B O 1
ATOM 2024 N N . VAL B 1 92 ? -8.703 -0.578 -13.219 1 84.5 92 VAL B N 1
ATOM 2025 C CA . VAL B 1 92 ? -7.715 0.497 -13.18 1 84.5 92 VAL B CA 1
ATOM 2026 C C . VAL B 1 92 ? -8.383 1.82 -13.555 1 84.5 92 VAL B C 1
ATOM 2028 O O . VAL B 1 92 ? -8.203 2.826 -12.859 1 84.5 92 VAL B O 1
ATOM 2031 N N . MET B 1 93 ? -9.172 1.75 -14.586 1 80.94 93 MET B N 1
ATOM 2032 C CA . MET B 1 93 ? -9.828 2.971 -15.055 1 80.94 93 MET B CA 1
ATOM 2033 C C . MET B 1 93 ? -10.852 3.459 -14.039 1 80.94 93 MET B C 1
ATOM 2035 O O . MET B 1 93 ? -11 4.664 -13.828 1 80.94 93 MET B O 1
ATOM 2039 N N . ALA B 1 94 ? -11.5 2.592 -13.438 1 81.88 94 ALA B N 1
ATOM 2040 C CA . ALA B 1 94 ? -12.562 2.938 -12.5 1 81.88 94 ALA B CA 1
ATOM 2041 C C . ALA B 1 94 ? -11.984 3.49 -11.195 1 81.88 94 ALA B C 1
ATOM 2043 O O . ALA B 1 94 ? -12.648 4.25 -10.484 1 81.88 94 ALA B O 1
ATOM 2044 N N . THR B 1 95 ? -10.766 3.145 -10.891 1 79.5 95 THR B N 1
ATOM 2045 C CA . THR B 1 95 ? -10.234 3.512 -9.586 1 79.5 95 THR B CA 1
ATOM 2046 C C . THR B 1 95 ? -9.141 4.57 -9.727 1 79.5 95 THR B C 1
ATOM 2048 O O . THR B 1 95 ? -8.688 5.137 -8.734 1 79.5 95 THR B O 1
ATOM 2051 N N . ALA B 1 96 ? -8.727 4.805 -10.938 1 72.81 96 ALA B N 1
ATOM 2052 C CA . ALA B 1 96 ? -7.699 5.816 -11.164 1 72.81 96 ALA B CA 1
ATOM 2053 C C . ALA B 1 96 ? -8.188 7.195 -10.727 1 72.81 96 ALA B C 1
ATOM 2055 O O . ALA B 1 96 ? -9.352 7.543 -10.93 1 72.81 96 ALA B O 1
ATOM 2056 N N . SER B 1 97 ? -7.598 7.727 -9.789 1 65.06 97 SER B N 1
ATOM 2057 C CA . SER B 1 97 ? -7.934 9.094 -9.406 1 65.06 97 SER B CA 1
ATOM 2058 C C . SER B 1 97 ? -7.082 10.102 -10.164 1 65.06 97 SER B C 1
ATOM 2060 O O . SER B 1 97 ? -5.898 9.867 -10.406 1 65.06 97 SER B O 1
ATOM 2062 N N . THR B 1 98 ? -7.648 10.672 -11.078 1 52.66 98 THR B N 1
ATOM 2063 C CA . THR B 1 98 ? -6.969 11.758 -11.766 1 52.66 98 THR B CA 1
ATOM 2064 C C . THR B 1 98 ? -6.535 12.836 -10.773 1 52.66 98 THR B C 1
ATOM 2066 O O . THR B 1 98 ? -5.828 13.773 -11.141 1 52.66 98 THR B O 1
ATOM 2069 N N . ASP B 1 99 ? -7.254 12.898 -9.844 1 48.41 99 ASP B N 1
ATOM 2070 C CA . ASP B 1 99 ? -6.961 14 -8.938 1 48.41 99 ASP B CA 1
ATOM 2071 C C . ASP B 1 99 ? -5.574 13.852 -8.312 1 48.41 99 ASP B C 1
ATOM 2073 O O . ASP B 1 99 ? -5.445 13.508 -7.137 1 48.41 99 ASP B O 1
ATOM 2077 N N . GLY B 1 100 ? -4.707 13.031 -8.836 1 47.03 100 GLY B N 1
ATOM 2078 C CA . GLY B 1 100 ? -3.324 13.305 -8.484 1 47.03 100 GLY B CA 1
ATOM 2079 C C . GLY B 1 100 ? -3.088 14.75 -8.086 1 47.03 100 GLY B C 1
ATOM 2080 O O . GLY B 1 100 ? -2.051 15.078 -7.504 1 47.03 100 GLY B O 1
ATOM 2081 N N . LYS B 1 101 ? -3.848 15.594 -8.758 1 46.41 101 LYS B N 1
ATOM 2082 C CA . LYS B 1 101 ? -3.824 17 -8.367 1 46.41 101 LYS B CA 1
ATOM 2083 C C . LYS B 1 101 ? -4.316 17.172 -6.938 1 46.41 101 LYS B C 1
ATOM 2085 O O . LYS B 1 101 ? -4.461 18.312 -6.461 1 46.41 101 LYS B O 1
ATOM 2090 N N . GLN B 1 102 ? -4.988 16.156 -6.422 1 47.97 102 GLN B N 1
ATOM 2091 C CA . GLN B 1 102 ? -5.398 16.281 -5.027 1 47.97 102 GLN B CA 1
ATOM 2092 C C . GLN B 1 102 ? -4.184 16.391 -4.109 1 47.97 102 GLN B C 1
ATOM 2094 O O . GLN B 1 102 ? -3.094 15.93 -4.449 1 47.97 102 GLN B O 1
ATOM 2099 N N . GLY B 1 103 ? -4.301 17.203 -3.268 1 52.81 103 GLY B N 1
ATOM 2100 C CA . GLY B 1 103 ? -3.287 17.469 -2.264 1 52.81 103 GLY B CA 1
ATOM 2101 C C . GLY B 1 103 ? -2.6 16.219 -1.746 1 52.81 103 GLY B C 1
ATOM 2102 O O . GLY B 1 103 ? -3.264 15.258 -1.371 1 52.81 103 GLY B O 1
ATOM 2103 N N . SER B 1 104 ? -1.454 15.906 -2.195 1 67.12 104 SER B N 1
ATOM 2104 C CA . SER B 1 104 ? -0.643 14.773 -1.778 1 67.12 104 SER B CA 1
ATOM 2105 C C . SER B 1 104 ? -0.47 14.742 -0.263 1 67.12 104 SER B C 1
ATOM 2107 O O . SER B 1 104 ? 0.008 15.711 0.332 1 67.12 104 SER B O 1
ATOM 2109 N N . PRO B 1 105 ? -1.148 13.797 0.422 1 75.19 105 PRO B N 1
ATOM 2110 C CA . PRO B 1 105 ? -0.88 13.672 1.856 1 75.19 105 PRO B CA 1
ATOM 2111 C C . PRO B 1 105 ? 0.606 13.773 2.191 1 75.19 105 PRO B C 1
ATOM 2113 O O . PRO B 1 105 ? 0.974 14.391 3.197 1 75.19 105 PRO B O 1
ATOM 2116 N N . LYS B 1 106 ? 1.366 13.32 1.295 1 76.62 106 LYS B N 1
ATOM 2117 C CA . LYS B 1 106 ? 2.807 13.398 1.519 1 76.62 106 LYS B CA 1
ATOM 2118 C C . LYS B 1 106 ? 3.283 14.852 1.522 1 76.62 106 LYS B C 1
ATOM 2120 O O . LYS B 1 106 ? 4.094 15.242 2.363 1 76.62 106 LYS B O 1
ATOM 2125 N N . ALA B 1 107 ? 2.732 15.547 0.571 1 78.5 107 ALA B N 1
ATOM 2126 C CA . ALA B 1 107 ? 3.117 16.953 0.483 1 78.5 107 ALA B CA 1
ATOM 2127 C C . ALA B 1 107 ? 2.637 17.734 1.704 1 78.5 107 ALA B C 1
ATOM 2129 O O . ALA B 1 107 ? 3.336 18.609 2.199 1 78.5 107 ALA B O 1
ATOM 2130 N N . LEU B 1 108 ? 1.479 17.375 2.211 1 85.31 108 LEU B N 1
ATOM 2131 C CA . LEU B 1 108 ? 0.933 18.062 3.381 1 85.31 108 LEU B CA 1
ATOM 2132 C C . LEU B 1 108 ? 1.745 17.734 4.629 1 85.31 108 LEU B C 1
ATOM 2134 O O . LEU B 1 108 ? 2.031 18.625 5.438 1 85.31 108 LEU B O 1
ATOM 2138 N N . ILE B 1 109 ? 2.121 16.5 4.727 1 86.75 109 ILE B N 1
ATOM 2139 C CA . ILE B 1 109 ? 2.949 16.078 5.855 1 86.75 109 ILE B CA 1
ATOM 2140 C C . ILE B 1 109 ? 4.309 16.766 5.77 1 86.75 109 ILE B C 1
ATOM 2142 O O . ILE B 1 109 ? 4.852 17.219 6.785 1 86.75 109 ILE B O 1
ATOM 2146 N N . GLY B 1 110 ? 4.852 16.812 4.539 1 86.75 110 GLY B N 1
ATOM 2147 C CA . GLY B 1 110 ? 6.086 17.562 4.352 1 86.75 110 GLY B CA 1
ATOM 2148 C C . GLY B 1 110 ? 5.98 19.016 4.805 1 86.75 110 GLY B C 1
ATOM 2149 O O . GLY B 1 110 ? 6.883 19.531 5.461 1 86.75 110 GLY B O 1
ATOM 2150 N N . SER B 1 111 ? 4.859 19.609 4.492 1 88.44 111 SER B N 1
ATOM 2151 C CA . SER B 1 111 ? 4.625 20.984 4.914 1 88.44 111 SER B CA 1
ATOM 2152 C C . SER B 1 111 ? 4.531 21.094 6.434 1 88.44 111 SER B C 1
ATOM 2154 O O . SER B 1 111 ? 5.004 22.078 7.023 1 88.44 111 SER B O 1
ATOM 2156 N N . LEU B 1 112 ? 3.986 20.125 7.055 1 91.75 112 LEU B N 1
ATOM 2157 C CA . LEU B 1 112 ? 3.855 20.125 8.508 1 91.75 112 LEU B CA 1
ATOM 2158 C C . LEU B 1 112 ? 5.223 20.031 9.172 1 91.75 112 LEU B C 1
ATOM 2160 O O . LEU B 1 112 ? 5.48 20.688 10.18 1 91.75 112 LEU B O 1
ATOM 2164 N N . MET B 1 113 ? 6.078 19.25 8.57 1 93.38 113 MET B N 1
ATOM 2165 C CA . MET B 1 113 ? 7.414 19.047 9.125 1 93.38 113 MET B CA 1
ATOM 2166 C C . MET B 1 113 ? 8.242 20.328 9.016 1 93.38 113 MET B C 1
ATOM 2168 O O . MET B 1 113 ? 9.148 20.547 9.82 1 93.38 113 MET B O 1
ATOM 2172 N N . ALA B 1 114 ? 7.828 21.172 8.047 1 93.06 114 ALA B N 1
ATOM 2173 C CA . ALA B 1 114 ? 8.562 22.406 7.805 1 93.06 114 ALA B CA 1
ATOM 2174 C C . ALA B 1 114 ? 7.902 23.594 8.508 1 93.06 114 ALA B C 1
ATOM 2176 O O . ALA B 1 114 ? 8.438 24.703 8.508 1 93.06 114 ALA B O 1
ATOM 2177 N N . ALA B 1 115 ? 6.793 23.328 9.141 1 93.62 115 ALA B N 1
ATOM 2178 C CA . ALA B 1 115 ? 6.082 24.391 9.828 1 93.62 115 ALA B CA 1
ATOM 2179 C C . ALA B 1 115 ? 6.645 24.625 11.227 1 93.62 115 ALA B C 1
ATOM 2181 O O . ALA B 1 115 ? 7.121 23.672 11.867 1 93.62 115 ALA B O 1
ATOM 2182 N N . PRO B 1 116 ? 6.559 25.891 11.766 1 94.44 116 PRO B N 1
ATOM 2183 C CA . PRO B 1 116 ? 6.992 26.141 13.141 1 94.44 116 PRO B CA 1
ATOM 2184 C C . PRO B 1 116 ? 6.168 25.375 14.172 1 94.44 116 PRO B C 1
ATOM 2186 O O . PRO B 1 116 ? 4.98 25.125 13.953 1 94.44 116 PRO B O 1
ATOM 2189 N N . LEU B 1 117 ? 6.738 25.109 15.266 1 95.38 117 LEU B N 1
ATOM 2190 C CA . LEU B 1 117 ? 6.129 24.297 16.312 1 95.38 117 LEU B CA 1
ATOM 2191 C C . LEU B 1 117 ? 4.785 24.875 16.734 1 95.38 117 LEU B C 1
ATOM 2193 O O . LEU B 1 117 ? 3.828 24.125 16.969 1 95.38 117 LEU B O 1
ATOM 2197 N N . PRO B 1 118 ? 4.625 26.219 16.844 1 93.94 118 PRO B N 1
ATOM 2198 C CA . PRO B 1 118 ? 3.32 26.734 17.266 1 93.94 118 PRO B CA 1
ATOM 2199 C C . PRO B 1 118 ? 2.209 26.422 16.266 1 93.94 118 PRO B C 1
ATOM 2201 O O . PRO B 1 118 ? 1.068 26.172 16.672 1 93.94 118 PRO B O 1
ATOM 2204 N N . VAL B 1 119 ? 2.59 26.422 15.016 1 93.75 119 VAL B N 1
ATOM 2205 C CA . VAL B 1 119 ? 1.609 26.078 13.992 1 93.75 119 VAL B CA 1
ATOM 2206 C C . VAL B 1 119 ? 1.229 24.594 14.109 1 93.75 119 VAL B C 1
ATOM 2208 O O . VAL B 1 119 ? 0.049 24.25 14.047 1 93.75 119 VAL B O 1
ATOM 2211 N N . VAL B 1 120 ? 2.215 23.75 14.289 1 94.69 120 VAL B N 1
ATOM 2212 C CA . VAL B 1 120 ? 1.979 22.328 14.469 1 94.69 120 VAL B CA 1
ATOM 2213 C C . VAL B 1 120 ? 1.075 22.094 15.672 1 94.69 120 VAL B C 1
ATOM 2215 O O . VAL B 1 120 ? 0.146 21.281 15.617 1 94.69 120 VAL B O 1
ATOM 2218 N N . ALA B 1 121 ? 1.332 22.797 16.703 1 93.44 121 ALA B N 1
ATOM 2219 C CA . ALA B 1 121 ? 0.512 22.688 17.906 1 93.44 121 ALA B CA 1
ATOM 2220 C C . ALA B 1 121 ? -0.941 23.047 17.625 1 93.44 121 ALA B C 1
ATOM 2222 O O . ALA B 1 121 ? -1.861 22.375 18.094 1 93.44 121 ALA B O 1
ATOM 2223 N N . GLN B 1 122 ? -1.14 24.094 16.875 1 91.62 122 GLN B N 1
ATOM 2224 C CA . GLN B 1 122 ? -2.488 24.531 16.547 1 91.62 122 GLN B CA 1
ATOM 2225 C C . GLN B 1 122 ? -3.227 23.484 15.727 1 91.62 122 GLN B C 1
ATOM 2227 O O . GLN B 1 122 ? -4.43 23.281 15.891 1 91.62 122 GLN B O 1
ATOM 2232 N N . VAL B 1 123 ? -2.477 22.844 14.859 1 91.31 123 VAL B N 1
ATOM 2233 C CA . VAL B 1 123 ? -3.072 21.828 14 1 91.31 123 VAL B CA 1
ATOM 2234 C C . VAL B 1 123 ? -3.637 20.703 14.852 1 91.31 123 VAL B C 1
ATOM 2236 O O . VAL B 1 123 ? -4.738 20.219 14.594 1 91.31 123 VAL B O 1
ATOM 2239 N N . VAL B 1 124 ? -2.863 20.328 15.859 1 89.25 124 VAL B N 1
ATOM 2240 C CA . VAL B 1 124 ? -3.299 19.172 16.641 1 89.25 124 VAL B CA 1
ATOM 2241 C C . VAL B 1 124 ? -4.191 19.625 17.797 1 89.25 124 VAL B C 1
ATOM 2243 O O . VAL B 1 124 ? -4.754 18.812 18.516 1 89.25 124 VAL B O 1
ATOM 2246 N N . GLY B 1 125 ? -4.34 20.938 17.984 1 89.44 125 GLY B N 1
ATOM 2247 C CA . GLY B 1 125 ? -5.184 21.469 19.047 1 89.44 125 GLY B CA 1
ATOM 2248 C C . GLY B 1 125 ? -4.5 21.484 20.391 1 89.44 125 GLY B C 1
ATOM 2249 O O . GLY B 1 125 ? -5.152 21.297 21.422 1 89.44 125 GLY B O 1
ATOM 2250 N N . ALA B 1 126 ? -3.213 21.625 20.422 1 90.5 126 ALA B N 1
ATOM 2251 C CA . ALA B 1 126 ? -2.451 21.672 21.672 1 90.5 126 ALA B CA 1
ATOM 2252 C C . ALA B 1 126 ? -1.92 23.062 21.938 1 90.5 126 ALA B C 1
ATOM 2254 O O . ALA B 1 126 ? -1.925 23.922 21.062 1 90.5 126 ALA B O 1
ATOM 2255 N N . ASP B 1 127 ? -1.519 23.25 23.203 1 94 127 ASP B N 1
ATOM 2256 C CA . ASP B 1 127 ? -0.807 24.453 23.578 1 94 127 ASP B CA 1
ATOM 2257 C C . ASP B 1 127 ? 0.654 24.406 23.125 1 94 127 ASP B C 1
ATOM 2259 O O . ASP B 1 127 ? 1.343 23.406 23.375 1 94 127 ASP B O 1
ATOM 2263 N N . PRO B 1 128 ? 1.058 25.453 22.516 1 94.38 128 PRO B N 1
ATOM 2264 C CA . PRO B 1 128 ? 2.436 25.438 22.016 1 94.38 128 PRO B CA 1
ATOM 2265 C C . PRO B 1 128 ? 3.459 25.203 23.125 1 94.38 128 PRO B C 1
ATOM 2267 O O . PRO B 1 128 ? 4.441 24.484 22.922 1 94.38 128 PRO B O 1
ATOM 2270 N N . GLN B 1 129 ? 3.234 25.797 24.25 1 95.5 129 GLN B N 1
ATOM 2271 C CA . GLN B 1 129 ? 4.199 25.656 25.328 1 95.5 129 GLN B CA 1
ATOM 2272 C C . GLN B 1 129 ? 4.191 24.234 25.891 1 95.5 129 GLN B C 1
ATOM 2274 O O . GLN B 1 129 ? 5.234 23.719 26.297 1 95.5 129 GLN B O 1
ATOM 2279 N N . VAL B 1 130 ? 3.061 23.688 25.953 1 94.75 130 VAL B N 1
ATOM 2280 C CA . VAL B 1 130 ? 2.947 22.297 26.406 1 94.75 130 VAL B CA 1
ATOM 2281 C C . VAL B 1 130 ? 3.711 21.391 25.453 1 94.75 130 VAL B C 1
ATOM 2283 O O . VAL B 1 130 ? 4.375 20.438 25.891 1 94.75 130 VAL B O 1
ATOM 2286 N N . LEU B 1 131 ? 3.605 21.625 24.188 1 95.25 131 LEU B N 1
ATOM 2287 C CA . LEU B 1 131 ? 4.328 20.828 23.188 1 95.25 131 LEU B CA 1
ATOM 2288 C C . LEU B 1 131 ? 5.836 20.969 23.375 1 95.25 131 LEU B C 1
ATOM 2290 O O . LEU B 1 131 ? 6.562 19.969 23.375 1 95.25 131 LEU B O 1
ATOM 2294 N N . VAL B 1 132 ? 6.301 22.188 23.578 1 96 132 VAL B N 1
ATOM 2295 C CA . VAL B 1 132 ? 7.723 22.422 23.781 1 96 132 VAL B CA 1
ATOM 2296 C C . VAL B 1 132 ? 8.211 21.641 25 1 96 132 VAL B C 1
ATOM 2298 O O . VAL B 1 132 ? 9.234 20.969 24.953 1 96 132 VAL B O 1
ATOM 2301 N N . ASN B 1 133 ? 7.477 21.703 26.062 1 95.81 133 ASN B N 1
ATOM 2302 C CA . ASN B 1 133 ? 7.836 21.016 27.297 1 95.81 133 ASN B CA 1
ATOM 2303 C C . ASN B 1 133 ? 7.887 19.5 27.109 1 95.81 133 ASN B C 1
ATOM 2305 O O . ASN B 1 133 ? 8.781 18.828 27.625 1 95.81 133 ASN B O 1
ATOM 2309 N N . ALA B 1 134 ? 6.941 19.047 26.438 1 94.19 134 ALA B N 1
ATOM 2310 C CA . ALA B 1 134 ? 6.867 17.609 26.188 1 94.19 134 ALA B CA 1
ATOM 2311 C C . ALA B 1 134 ? 8.078 17.125 25.391 1 94.19 134 ALA B C 1
ATOM 2313 O O . ALA B 1 134 ? 8.633 16.062 25.688 1 94.19 134 ALA B O 1
ATOM 2314 N N . LEU B 1 135 ? 8.43 17.844 24.406 1 95.44 135 LEU B N 1
ATOM 2315 C CA . LEU B 1 135 ? 9.578 17.484 23.594 1 95.44 135 LEU B CA 1
ATOM 2316 C C . LEU B 1 135 ? 10.859 17.5 24.422 1 95.44 135 LEU B C 1
ATOM 2318 O O . LEU B 1 135 ? 11.664 16.578 24.344 1 95.44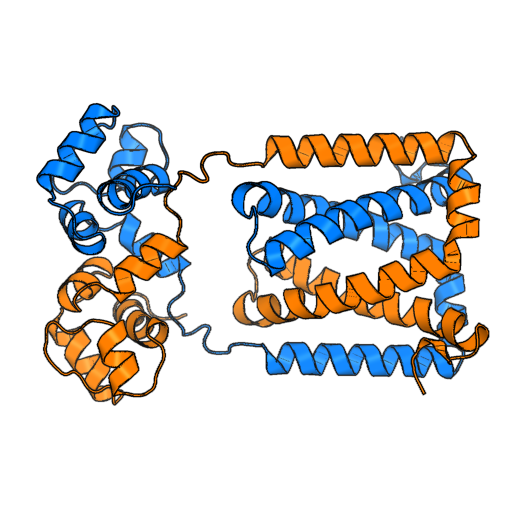 135 LEU B O 1
ATOM 2322 N N . GLU B 1 136 ? 10.984 18.516 25.203 1 95.62 136 GLU B N 1
ATOM 2323 C CA . GLU B 1 136 ? 12.172 18.625 26.047 1 95.62 136 GLU B CA 1
ATOM 2324 C C . GLU B 1 136 ? 12.219 17.484 27.062 1 95.62 136 GLU B C 1
ATOM 2326 O O . GLU B 1 136 ? 13.289 16.938 27.344 1 95.62 136 GLU B O 1
ATOM 2331 N N . ALA B 1 137 ? 11.148 17.172 27.594 1 94.19 137 ALA B N 1
ATOM 2332 C CA . ALA B 1 137 ? 11.055 16.094 28.562 1 94.19 137 ALA B CA 1
ATOM 2333 C C . ALA B 1 137 ? 11.484 14.766 27.953 1 94.19 137 ALA B C 1
ATOM 2335 O O . ALA B 1 137 ? 11.969 13.875 28.656 1 94.19 137 ALA B O 1
ATOM 2336 N N . ARG B 1 138 ? 11.352 14.703 26.672 1 92.75 138 ARG B N 1
ATOM 2337 C CA . ARG B 1 138 ? 11.688 13.469 25.969 1 92.75 138 ARG B CA 1
ATOM 2338 C C . ARG B 1 138 ? 13.117 13.516 25.422 1 92.75 138 ARG B C 1
ATOM 2340 O O . ARG B 1 138 ? 13.547 12.617 24.703 1 92.75 138 ARG B O 1
ATOM 2347 N N . GLY B 1 139 ? 13.703 14.695 25.609 1 94.31 139 GLY B N 1
ATOM 2348 C CA . GLY B 1 139 ? 15.125 14.773 25.297 1 94.31 139 GLY B CA 1
ATOM 2349 C C . GLY B 1 139 ? 15.414 15.453 23.984 1 94.31 139 GLY B C 1
ATOM 2350 O O . GLY B 1 139 ? 16.547 15.438 23.5 1 94.31 139 GLY B O 1
ATOM 2351 N N . TRP B 1 140 ? 14.422 15.883 23.359 1 95.31 140 TRP B N 1
ATOM 2352 C CA . TRP B 1 140 ? 14.656 16.609 22.125 1 95.31 140 TRP B CA 1
ATOM 2353 C C . TRP B 1 140 ? 15.289 17.969 22.391 1 95.31 140 TRP B C 1
ATOM 2355 O O . TRP B 1 140 ? 14.953 18.625 23.375 1 95.31 140 TRP B O 1
ATOM 2365 N N . ARG B 1 141 ? 16.203 18.422 21.562 1 95.44 141 ARG B N 1
ATOM 2366 C CA . ARG B 1 141 ? 16.828 19.734 21.641 1 95.44 141 ARG B CA 1
ATOM 2367 C C . ARG B 1 141 ? 16.156 20.734 20.703 1 95.44 141 ARG B C 1
ATOM 2369 O O . ARG B 1 141 ? 16.078 20.5 19.484 1 95.44 141 ARG B O 1
ATOM 2376 N N . LEU B 1 142 ? 15.672 21.766 21.25 1 96.31 142 LEU B N 1
ATOM 2377 C CA . LEU B 1 142 ? 15 22.797 20.484 1 96.31 142 LEU B CA 1
ATOM 2378 C C . LEU B 1 142 ? 15.883 24.047 20.344 1 96.31 142 LEU B C 1
ATOM 2380 O O . LEU B 1 142 ? 16.25 24.656 21.344 1 96.31 142 LEU B O 1
ATOM 2384 N N . PRO B 1 143 ? 16.266 24.469 19.156 1 94.94 143 PRO B N 1
ATOM 2385 C CA . PRO B 1 143 ? 17.047 25.703 18.969 1 94.94 143 PRO B CA 1
ATOM 2386 C C . PRO B 1 143 ? 16.266 26.953 19.359 1 94.94 143 PRO B C 1
ATOM 2388 O O . PRO B 1 143 ? 16.859 27.969 19.734 1 94.94 143 PRO B O 1
ATOM 2391 N N . SER B 1 144 ? 14.93 26.922 19.125 1 94.25 144 SER B N 1
ATOM 2392 C CA . SER B 1 144 ? 14.023 28 19.5 1 94.25 144 SER B CA 1
ATOM 2393 C C . SER B 1 144 ? 12.594 27.484 19.656 1 94.25 144 SER B C 1
ATOM 2395 O O . SER B 1 144 ? 12.289 26.359 19.281 1 94.25 144 SER B O 1
ATOM 2397 N N . SER B 1 145 ? 11.711 28.375 20.141 1 93.44 145 SER B N 1
ATOM 2398 C CA . SER B 1 145 ? 10.305 28.016 20.266 1 93.44 145 SER B CA 1
ATOM 2399 C C . SER B 1 145 ? 9.609 28 18.922 1 93.44 145 SER B C 1
ATOM 2401 O O . SER B 1 145 ? 8.492 27.484 18.797 1 93.44 145 SER B O 1
ATOM 2403 N N . GLN B 1 146 ? 10.305 28.516 17.922 1 94 146 GLN B N 1
ATOM 2404 C CA . GLN B 1 146 ? 9.758 28.562 16.562 1 94 146 GLN B CA 1
ATOM 2405 C C . GLN B 1 146 ? 10.359 27.469 15.688 1 94 146 GLN B C 1
ATOM 2407 O O . GLN B 1 146 ? 10.148 27.453 14.477 1 94 146 GLN B O 1
ATOM 2412 N N . ALA B 1 147 ? 11.086 26.594 16.297 1 95.56 147 ALA B N 1
ATOM 2413 C CA . ALA B 1 147 ? 11.789 25.562 15.531 1 95.56 147 ALA B CA 1
ATOM 2414 C C . ALA B 1 147 ? 10.805 24.656 14.805 1 95.56 147 ALA B C 1
ATOM 2416 O O . ALA B 1 147 ? 9.641 24.547 15.203 1 95.56 147 ALA B O 1
ATOM 2417 N N . THR B 1 148 ? 11.297 24.047 13.742 1 96.31 148 THR B N 1
ATOM 2418 C CA . THR B 1 148 ? 10.492 23.094 12.984 1 96.31 148 THR B CA 1
ATOM 2419 C C . THR B 1 148 ? 10.844 21.656 13.375 1 96.31 148 THR B C 1
ATOM 2421 O O . THR B 1 148 ? 11.891 21.422 13.984 1 96.31 148 THR B O 1
ATOM 2424 N N . ALA B 1 149 ? 9.93 20.797 13.008 1 95.38 149 ALA B N 1
ATOM 2425 C CA . ALA B 1 149 ? 10.219 19.375 13.266 1 95.38 149 ALA B CA 1
ATOM 2426 C C . ALA B 1 149 ? 11.492 18.938 12.547 1 95.38 149 ALA B C 1
ATOM 2428 O O . ALA B 1 149 ? 12.258 18.125 13.07 1 95.38 149 ALA B O 1
ATOM 2429 N N . LEU B 1 150 ? 11.727 19.484 11.359 1 94.62 150 LEU B N 1
ATOM 2430 C CA . LEU B 1 150 ? 12.922 19.172 10.586 1 94.62 150 LEU B CA 1
ATOM 2431 C C . LEU B 1 150 ? 14.188 19.594 11.336 1 94.62 150 LEU B C 1
ATOM 2433 O O . LEU B 1 150 ? 15.125 18.812 11.469 1 94.62 150 LEU B O 1
ATOM 2437 N N . GLU B 1 151 ? 14.18 20.75 11.859 1 95.31 151 GLU B N 1
ATOM 2438 C CA . GLU B 1 151 ? 15.328 21.281 12.586 1 95.31 151 GLU B CA 1
ATOM 2439 C C . GLU B 1 151 ? 15.578 20.516 13.875 1 95.31 151 GLU B C 1
ATOM 2441 O O . GLU B 1 151 ? 16.734 20.203 14.211 1 95.31 151 GLU B O 1
ATOM 2446 N N . ILE B 1 152 ? 14.547 20.234 14.547 1 95.44 152 ILE B N 1
ATOM 2447 C CA . ILE B 1 152 ? 14.648 19.547 15.82 1 95.44 152 ILE B CA 1
ATOM 2448 C C . ILE B 1 152 ? 15.211 18.141 15.602 1 95.44 152 ILE B C 1
ATOM 2450 O O . ILE B 1 152 ? 16.109 17.703 16.328 1 95.44 152 ILE B O 1
ATOM 2454 N N . ALA B 1 153 ? 14.656 17.469 14.68 1 93 153 ALA B N 1
ATOM 2455 C CA . ALA B 1 153 ? 15.125 16.109 14.367 1 93 153 ALA B CA 1
ATOM 2456 C C . ALA B 1 153 ? 16.609 16.125 13.984 1 93 153 ALA B C 1
ATOM 2458 O O . ALA B 1 153 ? 17.375 15.25 14.398 1 93 153 ALA B O 1
ATOM 2459 N N . SER B 1 154 ? 16.969 17.109 13.188 1 92.44 154 SER B N 1
ATOM 2460 C CA . SER B 1 154 ? 18.359 17.219 12.742 1 92.44 154 SER B CA 1
ATOM 2461 C C . SER B 1 154 ? 19.297 17.453 13.914 1 92.44 154 SER B C 1
ATOM 2463 O O . SER B 1 154 ? 20.391 16.891 13.961 1 92.44 154 SER B O 1
ATOM 2465 N N . LEU B 1 155 ? 18.875 18.234 14.82 1 92.56 155 LEU B N 1
ATOM 2466 C CA . LEU B 1 155 ? 19.688 18.594 15.977 1 92.56 155 LEU B CA 1
ATOM 2467 C C . LEU B 1 155 ? 19.75 17.453 16.969 1 92.56 155 LEU B C 1
ATOM 2469 O O . LEU B 1 155 ? 20.781 17.25 17.641 1 92.56 155 LEU B O 1
ATOM 2473 N N . SER B 1 156 ? 18.766 16.672 17.125 1 91.62 156 SER B N 1
ATOM 2474 C CA . SER B 1 156 ? 18.641 15.672 18.172 1 91.62 156 SER B CA 1
ATOM 2475 C C . SER B 1 156 ? 18.953 14.281 17.641 1 91.62 156 SER B C 1
ATOM 2477 O O . SER B 1 156 ? 19.078 13.328 18.406 1 91.62 156 SER B O 1
ATOM 2479 N N . GLY B 1 157 ? 19.031 14.117 16.344 1 87 157 GLY B N 1
ATOM 2480 C CA . GLY B 1 157 ? 19.312 12.812 15.758 1 87 157 GLY B CA 1
ATOM 2481 C C . GLY B 1 157 ? 18.078 11.922 15.695 1 87 157 GLY B C 1
ATOM 2482 O O . GLY B 1 157 ? 18.172 10.711 15.891 1 87 157 GLY B O 1
ATOM 2483 N N . GLY B 1 158 ? 16.984 12.445 15.445 1 86.69 158 GLY B N 1
ATOM 2484 C CA . GLY B 1 158 ? 15.758 11.68 15.344 1 86.69 158 GLY B CA 1
ATOM 2485 C C . GLY B 1 158 ? 14.984 11.953 14.07 1 86.69 158 GLY B C 1
ATOM 2486 O O . GLY B 1 158 ? 15.508 12.57 13.141 1 86.69 158 GLY B O 1
ATOM 2487 N N . SER B 1 159 ? 13.766 11.414 14.047 1 88.25 159 SER B N 1
ATOM 2488 C CA . SER B 1 159 ? 12.883 11.586 12.898 1 88.25 159 SER B CA 1
ATOM 2489 C C . SER B 1 159 ? 11.93 12.758 13.094 1 88.25 159 SER B C 1
ATOM 2491 O O . SER B 1 159 ? 11.375 12.938 14.18 1 88.25 159 SER B O 1
ATOM 2493 N N . PRO B 1 160 ? 11.797 13.477 12.023 1 91.56 160 PRO B N 1
ATOM 2494 C CA . PRO B 1 160 ? 10.805 14.547 12.133 1 91.56 160 PRO B CA 1
ATOM 2495 C C . PRO B 1 160 ? 9.406 14.023 12.453 1 91.56 160 PRO B C 1
ATOM 2497 O O . PRO B 1 160 ? 8.656 14.68 13.18 1 91.56 160 PRO B O 1
ATOM 2500 N N . MET B 1 161 ? 9.133 12.852 11.898 1 89.12 161 MET B N 1
ATOM 2501 C CA . MET B 1 161 ? 7.82 12.273 12.172 1 89.12 161 MET B CA 1
ATOM 2502 C C . MET B 1 161 ? 7.656 11.969 13.656 1 89.12 161 MET B C 1
ATOM 2504 O O . MET B 1 161 ? 6.559 12.086 14.203 1 89.12 161 MET B O 1
ATOM 2508 N N . ALA B 1 162 ? 8.711 11.602 14.289 1 87.75 162 ALA B N 1
ATOM 2509 C CA . ALA B 1 162 ? 8.656 11.352 15.727 1 87.75 162 ALA B CA 1
ATOM 2510 C C . ALA B 1 162 ? 8.312 12.625 16.5 1 87.75 162 ALA B C 1
ATOM 2512 O O . ALA B 1 162 ? 7.602 12.578 17.5 1 87.75 162 ALA B O 1
ATOM 2513 N N . VAL B 1 163 ? 8.805 13.703 16.047 1 91.44 163 VAL B N 1
ATOM 2514 C CA . VAL B 1 163 ? 8.492 14.992 16.641 1 91.44 163 VAL B CA 1
ATOM 2515 C C . VAL B 1 163 ? 7 15.289 16.5 1 91.44 163 VAL B C 1
ATOM 2517 O O . VAL B 1 163 ? 6.336 15.656 17.469 1 91.44 163 VAL B O 1
ATOM 2520 N N . LEU B 1 164 ? 6.492 15.086 15.289 1 92 164 LEU B N 1
ATOM 2521 C CA . LEU B 1 164 ? 5.07 15.305 15.039 1 92 164 LEU B CA 1
ATOM 2522 C C . LEU B 1 164 ? 4.223 14.344 15.867 1 92 164 LEU B C 1
ATOM 2524 O O . LEU B 1 164 ? 3.125 14.695 16.297 1 92 164 LEU B O 1
ATOM 2528 N N . ALA B 1 165 ? 4.773 13.18 16.125 1 88.44 165 ALA B N 1
ATOM 2529 C CA . ALA B 1 165 ? 4.055 12.18 16.922 1 88.44 165 ALA B CA 1
ATOM 2530 C C . ALA B 1 165 ? 3.867 12.648 18.359 1 88.44 165 ALA B C 1
ATOM 2532 O O . ALA B 1 165 ? 2.848 12.352 18.984 1 88.44 165 ALA B O 1
ATOM 2533 N N . VAL B 1 166 ? 4.809 13.289 18.844 1 88.62 166 VAL B N 1
ATOM 2534 C CA . VAL B 1 166 ? 4.676 13.836 20.188 1 88.62 166 VAL B CA 1
ATOM 2535 C C . VAL B 1 166 ? 3.512 14.82 20.234 1 88.62 166 VAL B C 1
ATOM 2537 O O . VAL B 1 166 ? 2.699 14.789 21.156 1 88.62 166 VAL B O 1
ATOM 2540 N N . ALA B 1 167 ? 3.457 15.688 19.219 1 90 167 ALA B N 1
ATOM 2541 C CA . ALA B 1 167 ? 2.373 16.672 19.156 1 90 167 ALA B CA 1
ATOM 2542 C C . ALA B 1 167 ? 1.015 15.969 19.078 1 90 167 ALA B C 1
ATOM 2544 O O . ALA B 1 167 ? 0.083 16.344 19.797 1 90 167 ALA B O 1
ATOM 2545 N N . GLN B 1 168 ? 0.958 15.023 18.219 1 87.25 168 GLN B N 1
ATOM 2546 C CA . GLN B 1 168 ? -0.287 14.281 18.031 1 87.25 168 GLN B CA 1
ATOM 2547 C C . GLN B 1 168 ? -0.683 13.547 19.312 1 87.25 168 GLN B C 1
ATOM 2549 O O . GLN B 1 168 ? -1.869 13.445 19.641 1 87.25 168 GLN B O 1
ATOM 2554 N N . GLY B 1 169 ? 0.257 13.008 19.969 1 85.06 169 GLY B N 1
ATOM 2555 C CA . GLY B 1 169 ? 0.021 12.258 21.188 1 85.06 169 GLY B CA 1
ATOM 2556 C C . GLY B 1 169 ? -0.522 13.102 22.328 1 85.06 169 GLY B C 1
ATOM 2557 O O . GLY B 1 169 ? -1.12 12.586 23.266 1 85.06 169 GLY B O 1
ATOM 2558 N N . LEU B 1 170 ? -0.297 14.375 22.312 1 85.38 170 LEU B N 1
ATOM 2559 C CA . LEU B 1 170 ? -0.765 15.281 23.359 1 85.38 170 LEU B CA 1
ATOM 2560 C C . LEU B 1 170 ? -2.287 15.352 23.375 1 85.38 170 LEU B C 1
ATOM 2562 O O . LEU B 1 170 ? -2.889 15.648 24.406 1 85.38 170 LEU B O 1
ATOM 2566 N N . VAL B 1 171 ? -2.857 15.141 22.188 1 79.12 171 VAL B N 1
ATOM 2567 C CA . VAL B 1 171 ? -4.301 15.352 22.109 1 79.12 171 VAL B CA 1
ATOM 2568 C C . VAL B 1 171 ? -4.992 14.023 21.797 1 79.12 171 VAL B C 1
ATOM 2570 O O . VAL B 1 171 ? -6.176 13.844 22.109 1 79.12 171 VAL B O 1
ATOM 2573 N N . GLN B 1 172 ? -4.34 13.219 20.969 1 66.88 172 GLN B N 1
ATOM 2574 C CA . GLN B 1 172 ? -4.93 11.914 20.672 1 66.88 172 GLN B CA 1
ATOM 2575 C C . GLN B 1 172 ? -4.152 10.797 21.359 1 66.88 172 GLN B C 1
ATOM 2577 O O . GLN B 1 172 ? -3.023 10.492 20.984 1 66.88 172 GLN B O 1
ATOM 2582 N N . PRO B 1 173 ? -4.609 10.422 22.531 1 51.84 173 PRO B N 1
ATOM 2583 C CA . PRO B 1 173 ? -3.84 9.352 23.172 1 51.84 173 PRO B CA 1
ATOM 2584 C C . PRO B 1 173 ? -3.615 8.156 22.234 1 51.84 173 PRO B C 1
ATOM 2586 O O . PRO B 1 173 ? -4.465 7.859 21.391 1 51.84 173 PRO B O 1
ATOM 2589 N N . THR B 1 174 ? -2.461 7.898 21.875 1 46.12 174 THR B N 1
ATOM 2590 C CA . THR B 1 174 ? -2.156 6.68 21.125 1 46.12 174 THR B CA 1
ATOM 2591 C C . THR B 1 174 ? -2.877 5.48 21.75 1 46.12 174 THR B C 1
ATOM 2593 O O . THR B 1 174 ? -2.83 5.27 22.953 1 46.12 174 THR B O 1
ATOM 2596 N N . PRO B 1 175 ? -3.764 4.961 21.016 1 40.56 175 PRO B N 1
ATOM 2597 C CA . PRO B 1 175 ? -4.402 3.846 21.719 1 40.56 175 PRO B CA 1
ATOM 2598 C C . PRO B 1 175 ? -3.389 2.867 22.312 1 40.56 175 PRO B C 1
ATOM 2600 O O . PRO B 1 175 ? -2.268 2.754 21.812 1 40.56 175 PRO B O 1
#

Foldseek 3Di:
DDPVPPPLVVLLVPLVVVLVVLVVLLVVLVVCVVVVHCCVPPVVVNVVSVVVSVVSVVVVCVSCVVVVVVLCVDDVVVVVVVVVVVVVVVVCVVPDDPCCVPDDPVVVVVVQQQFFQCVLLVVLVHHLVVLVVQCVVVPFDDPDSRDGLVRRCVVRVHDSVVSSVSSNCVRDPDD/DDPVPPPLVVLLVPLVVVLVVLVVLLVVLVVCVVVVHCCVPPVVVNVVSVVVSVVSVVVVCVSCVVVVVVLCVDDVVVVVVVVVVVVVVVVCVVPDDPCCVPDDPVVVVVVQQQFFQCVLLVVLVHHLVVLVVQCVVVPFDDPDSRDGLVRRCVVRVHDSVVSSVSSNCVRDPDD

InterPro domains:
  IPR025517 Flavinylation-associated cytochrome domain [PF14358] (15-64)

Sequence (350 aa):
MTLRDLPRLVRRDLLTPVTAILFLVIAISGIMLFWHQGEHLVKDAHEWLGMGFIGVACWHLWTHRKSVAAALKRPLPRWGFAGATALAVVVVMATASTDGKQGSPKALIGSLMAAPLPVVAQVVGADPQVLVNALEARGWRLPSSQATALEIASLSGGSPMAVLAVAQGLVQPTPMTLRDLPRLVRRDLLTPVTAILFLVIAISGIMLFWHQGEHLVKDAHEWLGMGFIGVACWHLWTHRKSVAAALKRPLPRWGFAGATALAVVVVMATASTDGKQGSPKALIGSLMAAPLPVVAQVVGADPQVLVNALEARGWRLPSSQATALEIASLSGGSPMAVLAVAQGLVQPTP

Secondary structure (DSSP, 8-state):
--GGGS-HHHHHHHHHHHHHHHHHHHHHHHHHHHTT-SHHHHHHHHHHHHHHHHHHHHHHHHHTHHHHHHHHTSHHHHHHHHHHHHHHHHHHHHH---GGGS--HHHHHHHHHHSBHHHHHHHHT--HHHHHHHHHHTT---S-TT-BHHHHHHHHTS-HHHHHHHHHHHHS---/--GGGS-HHHHHHHHHHHHHHHHHHHHHHHHHHHTT-SHHHHHHHHHHHHHHHHHHHHHHHHHTHHHHHHHHTSHHHHHHHHHHHHHHHHHHHHH--SGGGS--HHHHHHHHHHSBHHHHHHHHT--HHHHHHHHHHTT---S-TT-BHHHHHHHHTS-HHHHHHHHHHHHS---